Protein 2A47 (pdb70)

Sequence (217 aa):
NKFIGDDMKMTYHMDGCVNGHYFTVKGEGNGKPYEGTQTSTFKVTMANGGPLAFSFDILSTVFNRCFTAYPTSMPDYFKQAFPDGMSYERTFTYEDGGVATASWEISLKGNCFEHKSTFHGVNFPADGPVMAKKTTGWDPSFEKMTVCDGILKGDVTAFLMLQGGGNYRCQFHTSYKTKKPVTMPPNHVVETRIARTDLDKGGNSVQLTEHAVAHIT

Radius of gyration: 16.59 Å; Cα contacts (8 Å, |Δi|>4): 597; chains: 1; bounding box: 32×48×33 Å

Organism: Anemonia manjano (NCBI:txid105399)

Foldseek 3Di:
DVQADQKFKEWEWEWEAAARWTKIKIKIWMAGLQQLKIKMKMFIATPVGDFDQWACQVVQVVRANSSANEPPVWFDVGVQLPQQWKKKWKWKQWPVGKIKIKIWIWHDDRRYIYIYMYMYIHDDPCPDCTRVVFFFHKDKWKWKWAQDPQWIKTWTWTWTAGNVGRIIIIIMIMTMGGPDRGDDGHTWIKIKDKGKDQPDPSSSIIMMMMGIYIDHD

Secondary structure (DSSP, 8-state):
-TTS-SSEEEEEEEEEEETTEEEEEEEEEEEETTTTEEEEEEEEEETT-SS-SS-THHHHTT--TTSSB--SSS--TTGGGTTT-EEEEEEEEETTS-EEEEEEEEEEETTEEEEEEEEEEE---TTSTTTTT-EEEEPPEEEEEEEETTEEEEEEEEEEEETTS-EEEEEEEEEEEESS--PPPPSEEEEEEEEEEESSTTSSEEEEEEEEEEEE-

Structure (mmCIF, N/CA/C/O backbone):
data_2A47
#
_entry.id   2A47
#
_cell.length_a   112.955
_cell.length_b   112.955
_cell.length_c   81.951
_cell.angle_alpha   90.00
_cell.angle_beta   90.00
_cell.angle_gamma   90.00
#
_symmetry.space_group_name_H-M   'I 41 2 2'
#
loop_
_entity.id
_entity.type
_entity.pdbx_description
1 polymer 'GFP-like fluorescent chromoprotein amFP486'
2 non-polymer BETA-MERCAPTOETHANOL
3 water water
#
loop_
_atom_site.group_PDB
_atom_site.id
_atom_site.type_symbol
_atom_site.label_atom_id
_atom_site.label_alt_id
_atom_site.label_comp_id
_atom_site.label_asym_id
_atom_site.label_entity_id
_atom_site.label_seq_id
_atom_site.pdbx_PDB_ins_code
_atom_site.Cartn_x
_atom_site.Cartn_y
_atom_site.Cartn_z
_atom_site.occupancy
_atom_site.B_iso_or_equiv
_atom_site.auth_seq_id
_atom_site.auth_comp_id
_atom_site.auth_asym_id
_atom_site.auth_atom_id
_atom_site.pdbx_PDB_model_num
ATOM 1 N N . ASN A 1 16 ? 10.805 80.642 20.710 1.00 63.08 5 ASN A N 1
ATOM 2 C CA . ASN A 1 16 ? 10.234 81.360 19.579 1.00 60.26 5 ASN A CA 1
ATOM 3 C C . ASN A 1 16 ? 11.133 81.403 18.342 1.00 58.39 5 ASN A C 1
ATOM 4 O O . ASN A 1 16 ? 12.009 82.267 18.203 1.00 53.40 5 ASN A O 1
ATOM 9 N N . LYS A 1 17 ? 10.887 80.457 17.435 1.00 45.45 6 LYS A N 1
ATOM 10 C CA . LYS A 1 17 ? 11.648 80.360 16.207 1.00 42.56 6 LYS A CA 1
ATOM 11 C C . LYS A 1 17 ? 11.568 81.634 15.392 1.00 44.42 6 LYS A C 1
ATOM 12 O O . LYS A 1 17 ? 12.369 81.816 14.482 1.00 44.95 6 LYS A O 1
ATOM 18 N N . PHE A 1 18 ? 10.606 82.503 15.735 1.00 38.04 7 PHE A N 1
ATOM 19 C CA . PHE A 1 18 ? 10.409 83.761 15.043 1.00 32.53 7 PHE A CA 1
ATOM 20 C C . PHE A 1 18 ? 11.391 84.829 15.458 1.00 36.39 7 PHE A C 1
ATOM 21 O O . PHE A 1 18 ? 11.726 85.723 14.681 1.00 37.11 7 PHE A O 1
ATOM 29 N N . ILE A 1 19 ? 11.869 84.759 16.692 1.00 34.16 8 ILE A N 1
ATOM 30 C CA . ILE A 1 19 ? 12.824 85.777 17.096 1.00 33.54 8 ILE A CA 1
ATOM 31 C C . ILE A 1 19 ? 14.196 85.131 17.031 1.00 33.92 8 ILE A C 1
ATOM 32 O O . ILE A 1 19 ? 14.437 84.173 17.750 1.00 33.70 8 ILE A O 1
ATOM 37 N N . GLY A 1 20 ? 15.090 85.627 16.185 1.00 32.64 9 GLY A N 1
ATOM 38 C CA . GLY A 1 20 ? 16.416 85.034 16.083 1.00 29.37 9 GLY A CA 1
ATOM 39 C C . GLY A 1 20 ? 17.472 85.707 16.930 1.00 32.41 9 GLY A C 1
ATOM 40 O O . GLY A 1 20 ? 17.241 86.644 17.682 1.00 31.32 9 GLY A O 1
ATOM 41 N N . ASP A 1 21 ? 18.679 85.214 16.806 1.00 26.65 10 ASP A N 1
ATOM 42 C CA . ASP A 1 21 ? 19.758 85.767 17.577 1.00 30.86 10 ASP A CA 1
ATOM 43 C C . ASP A 1 21 ? 20.160 87.161 17.139 1.00 31.75 10 ASP A C 1
ATOM 44 O O . ASP A 1 21 ? 20.676 87.956 17.917 1.00 34.25 10 ASP A O 1
ATOM 49 N N . ASP A 1 22 ? 19.949 87.473 15.868 1.00 31.51 11 ASP A N 1
ATOM 50 C CA . ASP A 1 22 ? 20.313 88.793 15.381 1.00 28.57 11 ASP A CA 1
ATOM 51 C C . ASP A 1 22 ? 19.119 89.356 14.655 1.00 33.94 11 ASP A C 1
ATOM 52 O O . ASP A 1 22 ? 18.560 88.710 13.763 1.00 31.37 11 ASP A O 1
ATOM 57 N N . MET A 1 23 ? 18.722 90.556 15.064 1.00 29.78 12 MET A N 1
ATOM 58 C CA . MET A 1 23 ? 17.567 91.176 14.454 1.00 24.39 12 MET A CA 1
ATOM 59 C C . MET A 1 23 ? 17.898 92.575 13.998 1.00 20.74 12 MET A C 1
ATOM 60 O O . MET A 1 23 ? 18.864 93.177 14.465 1.00 21.10 12 MET A O 1
ATOM 65 N N . LYS A 1 24 ? 17.056 93.077 13.086 1.00 21.79 13 LYS A N 1
ATOM 66 C CA . LYS A 1 24 ? 17.191 94.414 12.540 1.00 22.81 13 LYS A CA 1
ATOM 67 C C . LYS A 1 24 ? 15.991 95.196 12.960 1.00 23.09 13 LYS A C 1
ATOM 68 O O . LYS A 1 24 ? 14.952 94.615 13.260 1.00 23.83 13 LYS A O 1
ATOM 74 N N . MET A 1 25 ? 16.144 96.495 12.998 1.00 23.54 14 MET A N 1
ATOM 75 C CA . MET A 1 25 ? 15.014 97.309 13.398 1.00 23.59 14 MET A CA 1
ATOM 76 C C . MET A 1 25 ? 14.896 98.551 12.548 1.00 23.31 14 MET A C 1
ATOM 77 O O . MET A 1 25 ? 15.883 99.124 12.110 1.00 23.75 14 MET A O 1
ATOM 82 N N . THR A 1 26 ? 13.670 98.978 12.339 1.00 20.59 15 THR A N 1
ATOM 83 C CA . THR A 1 26 ? 13.413 100.181 11.601 1.00 19.46 15 THR A CA 1
ATOM 84 C C . THR A 1 26 ? 12.364 100.958 12.403 1.00 25.56 15 THR A C 1
ATOM 85 O O . THR A 1 26 ? 11.425 100.357 12.961 1.00 23.28 15 THR A O 1
ATOM 92 N N . TYR A 1 27 ? 12.528 102.293 12.472 1.00 24.87 16 TYR A N 1
ATOM 93 C CA . TYR A 1 27 ? 11.609 103.133 13.230 1.00 19.93 16 TYR A CA 1
ATOM 94 C C . TYR A 1 27 ? 11.076 104.353 12.525 1.00 25.42 16 TYR A C 1
ATOM 95 O O . TYR A 1 27 ? 11.773 105.002 11.746 1.00 23.97 16 TYR A O 1
ATOM 104 N N . HIS A 1 28 ? 9.835 104.678 12.875 1.00 19.70 17 HIS A N 1
ATOM 105 C CA . HIS A 1 28 ? 9.180 105.847 12.372 1.00 22.01 17 HIS A CA 1
ATOM 106 C C . HIS A 1 28 ? 8.384 106.458 13.511 1.00 17.93 17 HIS A C 1
ATOM 107 O O . HIS A 1 28 ? 7.562 105.793 14.113 1.00 18.54 17 HIS A O 1
ATOM 114 N N . MET A 1 29 ? 8.640 107.722 13.807 1.00 18.97 18 MET A N 1
ATOM 115 C CA . MET A 1 29 ? 7.904 108.413 14.859 1.00 17.60 18 MET A CA 1
ATOM 116 C C . MET A 1 29 ? 7.323 109.747 14.368 1.00 23.58 18 MET A C 1
ATOM 117 O O . MET A 1 29 ? 8.019 110.512 13.691 1.00 22.33 18 MET A O 1
ATOM 122 N N . ASP A 1 30 ? 6.060 110.021 14.737 1.00 19.99 19 ASP A N 1
ATOM 123 C CA . ASP A 1 30 ? 5.396 111.274 14.426 1.00 20.27 19 ASP A CA 1
ATOM 124 C C . ASP A 1 30 ? 5.251 111.925 15.794 1.00 21.58 19 ASP A C 1
ATOM 125 O O . ASP A 1 30 ? 4.669 111.323 16.686 1.00 21.82 19 ASP A O 1
ATOM 130 N N . GLY A 1 31 ? 5.756 113.120 16.023 1.00 18.41 20 GLY A N 1
ATOM 131 C CA . GLY A 1 31 ? 5.577 113.673 17.359 1.00 21.04 20 GLY A CA 1
ATOM 132 C C . GLY A 1 31 ? 5.329 115.170 17.437 1.00 25.85 20 GLY A C 1
ATOM 133 O O . GLY A 1 31 ? 5.395 115.921 16.458 1.00 21.17 20 GLY A O 1
ATOM 134 N N . CYS A 1 32 ? 5.032 115.607 18.656 1.00 21.51 21 CYS A N 1
ATOM 135 C CA . CYS A 1 32 ? 4.787 117.017 18.924 1.00 21.50 21 CYS A CA 1
ATOM 136 C C . CYS A 1 32 ? 5.161 117.310 20.374 1.00 20.97 21 CYS A C 1
ATOM 137 O O . CYS A 1 32 ? 4.631 116.686 21.285 1.00 24.61 21 CYS A O 1
ATOM 140 N N . VAL A 1 33 ? 6.069 118.256 20.599 1.00 18.68 22 VAL A N 1
ATOM 141 C CA . VAL A 1 33 ? 6.458 118.590 21.954 1.00 19.46 22 VAL A CA 1
ATOM 142 C C . VAL A 1 33 ? 6.339 120.102 22.131 1.00 26.46 22 VAL A C 1
ATOM 143 O O . VAL A 1 33 ? 6.965 120.895 21.408 1.00 24.28 22 VAL A O 1
ATOM 147 N N . ASN A 1 34 ? 5.507 120.532 23.078 1.00 23.77 23 ASN A N 1
ATOM 148 C CA . ASN A 1 34 ? 5.338 121.962 23.279 1.00 23.27 23 ASN A CA 1
ATOM 149 C C . ASN A 1 34 ? 4.995 122.670 21.957 1.00 24.16 23 ASN A C 1
ATOM 150 O O . ASN A 1 34 ? 5.495 123.745 21.646 1.00 24.62 23 ASN A O 1
ATOM 155 N N . GLY A 1 35 ? 4.134 122.083 21.148 1.00 19.63 24 GLY A N 1
ATOM 156 C CA . GLY A 1 35 ? 3.804 122.757 19.914 1.00 19.00 24 GLY A CA 1
ATOM 157 C C . GLY A 1 35 ? 4.781 122.513 18.774 1.00 26.07 24 GLY A C 1
ATOM 158 O O . GLY A 1 35 ? 4.450 122.817 17.643 1.00 24.78 24 GLY A O 1
ATOM 159 N N . HIS A 1 36 ? 5.976 121.977 19.033 1.00 26.05 25 HIS A N 1
ATOM 160 C CA . HIS A 1 36 ? 6.948 121.711 17.959 1.00 26.24 25 HIS A CA 1
ATOM 161 C C . HIS A 1 36 ? 6.726 120.357 17.312 1.00 28.81 25 HIS A C 1
ATOM 162 O O . HIS A 1 36 ? 6.944 119.324 17.952 1.00 25.22 25 HIS A O 1
ATOM 169 N N . TYR A 1 37 ? 6.301 120.350 16.057 1.00 20.41 26 TYR A N 1
ATOM 170 C CA . TYR A 1 37 ? 6.069 119.097 15.362 1.00 23.00 26 TYR A CA 1
ATOM 171 C C . TYR A 1 37 ? 7.376 118.560 14.799 1.00 30.43 26 TYR A C 1
ATOM 172 O O . TYR A 1 37 ? 8.268 119.338 14.449 1.00 28.76 26 TYR A O 1
ATOM 181 N N . PHE A 1 38 ? 7.494 117.236 14.712 1.00 24.03 27 PHE A N 1
ATOM 182 C CA . PHE A 1 38 ? 8.705 116.608 14.175 1.00 19.06 27 PHE A CA 1
ATOM 183 C C . PHE A 1 38 ? 8.412 115.176 13.773 1.00 24.57 27 PHE A C 1
ATOM 184 O O . PHE A 1 38 ? 7.357 114.611 14.045 1.00 25.36 27 PHE A O 1
ATOM 192 N N . THR A 1 39 ? 9.361 114.575 13.103 1.00 21.43 28 THR A N 1
ATOM 193 C CA . THR A 1 39 ? 9.230 113.192 12.696 1.00 20.87 28 THR A CA 1
ATOM 194 C C . THR A 1 39 ? 10.605 112.625 12.988 1.00 24.43 28 THR A C 1
ATOM 195 O O . THR A 1 39 ? 11.573 113.394 13.055 1.00 23.91 28 THR A O 1
ATOM 202 N N . VAL A 1 40 ? 10.693 111.312 13.161 1.00 22.55 29 VAL A N 1
ATOM 203 C CA . VAL A 1 40 ? 11.966 110.672 13.415 1.00 19.11 29 VAL A CA 1
ATOM 204 C C . VAL A 1 40 ? 12.041 109.381 12.609 1.00 24.21 29 VAL A C 1
ATOM 205 O O . VAL A 1 40 ? 11.052 108.652 12.494 1.00 25.46 29 VAL A O 1
ATOM 209 N N . LYS A 1 41 ? 13.216 109.100 12.050 1.00 22.39 30 LYS A N 1
ATOM 210 C CA . LYS A 1 41 ? 13.461 107.873 11.303 1.00 21.42 30 LYS A CA 1
ATOM 211 C C . LYS A 1 41 ? 14.670 107.231 11.974 1.00 26.69 30 LYS A C 1
ATOM 212 O O . LYS A 1 41 ? 15.552 107.922 12.505 1.00 25.33 30 LYS A O 1
ATOM 218 N N . GLY A 1 42 ? 14.738 105.906 11.959 1.00 25.89 31 GLY A N 1
ATOM 219 C CA . GLY A 1 42 ? 15.874 105.253 12.596 1.00 18.92 31 GLY A CA 1
ATOM 220 C C . GLY A 1 42 ? 16.004 103.845 12.078 1.00 21.15 31 GLY A C 1
ATOM 221 O O . GLY A 1 42 ? 15.064 103.318 11.461 1.00 22.91 31 GLY A O 1
ATOM 222 N N . GLU A 1 43 ? 17.181 103.282 12.349 1.00 21.37 32 GLU A N 1
ATOM 223 C CA . GLU A 1 43 ? 17.565 101.931 11.942 1.00 24.39 32 GLU A CA 1
ATOM 224 C C . GLU A 1 43 ? 18.519 101.395 12.979 1.00 21.58 32 GLU A C 1
ATOM 225 O O . GLU A 1 43 ? 19.363 102.158 13.474 1.00 22.73 32 GLU A O 1
ATOM 228 N N . GLY A 1 44 ? 18.383 100.099 13.288 1.00 23.22 33 GLY A N 1
ATOM 229 C CA . GLY A 1 44 ? 19.261 99.517 14.283 1.00 21.88 33 GLY A CA 1
ATOM 230 C C . GLY A 1 44 ? 19.460 98.024 14.133 1.00 22.69 33 GLY A C 1
ATOM 231 O O . GLY A 1 44 ? 18.929 97.375 13.235 1.00 23.31 33 GLY A O 1
ATOM 232 N N . ASN A 1 45 ? 20.252 97.483 15.046 1.00 23.98 34 ASN A N 1
ATOM 233 C CA . ASN A 1 45 ? 20.564 96.064 15.052 1.00 25.94 34 ASN A CA 1
ATOM 234 C C . ASN A 1 45 ? 20.468 95.620 16.490 1.00 21.64 34 ASN A C 1
ATOM 235 O O . ASN A 1 45 ? 20.780 96.419 17.377 1.00 22.70 34 ASN A O 1
ATOM 240 N N . GLY A 1 46 ? 20.074 94.376 16.726 1.00 21.33 35 GLY A N 1
ATOM 241 C CA . GLY A 1 46 ? 20.005 93.951 18.113 1.00 21.06 35 GLY A CA 1
ATOM 242 C C . GLY A 1 46 ? 20.129 92.454 18.266 1.00 26.34 35 GLY A C 1
ATOM 243 O O . GLY A 1 46 ? 19.983 91.697 17.294 1.00 23.98 35 GLY A O 1
ATOM 244 N N . LYS A 1 47 ? 20.403 92.072 19.516 1.00 26.65 36 LYS A N 1
ATOM 245 C CA . LYS A 1 47 ? 20.550 90.684 19.941 1.00 24.75 36 LYS A CA 1
ATOM 246 C C . LYS A 1 47 ? 19.509 90.448 21.034 1.00 23.98 36 LYS A C 1
ATOM 247 O O . LYS A 1 47 ? 19.754 90.706 22.210 1.00 23.13 36 LYS A O 1
ATOM 253 N N . PRO A 1 48 ? 18.333 89.971 20.630 1.00 21.84 37 PRO A N 1
ATOM 254 C CA . PRO A 1 48 ? 17.246 89.748 21.572 1.00 22.34 37 PRO A CA 1
ATOM 255 C C . PRO A 1 48 ? 17.520 88.914 22.808 1.00 29.44 37 PRO A C 1
ATOM 256 O O . PRO A 1 48 ? 17.079 89.275 23.898 1.00 25.69 37 PRO A O 1
ATOM 260 N N . TYR A 1 49 ? 18.236 87.805 22.655 1.00 26.76 38 TYR A N 1
ATOM 261 C CA . TYR A 1 49 ? 18.526 86.935 23.791 1.00 25.07 38 TYR A CA 1
ATOM 262 C C . TYR A 1 49 ? 19.609 87.475 24.684 1.00 26.53 38 TYR A C 1
ATOM 263 O O . TYR A 1 49 ? 19.696 87.128 25.850 1.00 27.38 38 TYR A O 1
ATOM 272 N N . GLU A 1 50 ? 20.441 88.334 24.121 1.00 23.25 39 GLU A N 1
ATOM 273 C CA . GLU A 1 50 ? 21.503 88.916 24.906 1.00 18.50 39 GLU A CA 1
ATOM 274 C C . GLU A 1 50 ? 21.031 90.194 25.580 1.00 22.47 39 GLU A C 1
ATOM 275 O O . GLU A 1 50 ? 21.718 90.758 26.422 1.00 29.52 39 GLU A O 1
ATOM 281 N N . GLY A 1 51 ? 19.853 90.675 25.202 1.00 20.42 40 GLY A N 1
ATOM 282 C CA . GLY A 1 51 ? 19.318 91.896 25.798 1.00 19.64 40 GLY A CA 1
ATOM 283 C C . GLY A 1 51 ? 19.990 93.188 25.321 1.00 25.77 40 GLY A C 1
ATOM 284 O O . GLY A 1 51 ? 19.976 94.206 26.007 1.00 27.56 40 GLY A O 1
ATOM 285 N N . THR A 1 52 ? 20.588 93.201 24.135 1.00 19.13 41 THR A N 1
ATOM 286 C CA . THR A 1 52 ? 21.244 94.405 23.672 1.00 14.55 41 THR A CA 1
ATOM 287 C C . THR A 1 52 ? 20.744 94.845 22.301 1.00 17.46 41 THR A C 1
ATOM 288 O O . THR A 1 52 ? 20.268 94.057 21.483 1.00 21.34 41 THR A O 1
ATOM 292 N N . GLN A 1 53 ? 20.867 96.143 22.056 1.00 18.54 42 GLN A N 1
ATOM 293 C CA . GLN A 1 53 ? 20.449 96.721 20.796 1.00 18.10 42 GLN A CA 1
ATOM 294 C C . GLN A 1 53 ? 21.098 98.085 20.637 1.00 24.00 42 GLN A C 1
ATOM 295 O O . GLN A 1 53 ? 21.358 98.774 21.638 1.00 21.26 42 GLN A O 1
ATOM 301 N N . THR A 1 54 ? 21.354 98.453 19.370 1.00 20.18 43 THR A N 1
ATOM 302 C CA . THR A 1 54 ? 21.939 99.745 19.032 1.00 19.87 43 THR A CA 1
ATOM 303 C C . THR A 1 54 ? 21.250 100.261 17.778 1.00 21.87 43 THR A C 1
ATOM 304 O O . THR A 1 54 ? 20.961 99.491 16.862 1.00 21.77 43 THR A O 1
ATOM 311 N N . SER A 1 55 ? 20.961 101.558 17.757 1.00 22.83 44 SER A N 1
ATOM 312 C CA . SER A 1 55 ? 20.284 102.137 16.604 1.00 24.40 44 SER A CA 1
ATOM 313 C C . SER A 1 55 ? 20.715 103.585 16.388 1.00 25.84 44 SER A C 1
ATOM 314 O O . SER A 1 55 ? 21.185 104.252 17.313 1.00 21.41 44 SER A O 1
ATOM 317 N N . THR A 1 56 ? 20.533 104.065 15.151 1.00 24.64 45 THR A N 1
ATOM 318 C CA . THR A 1 56 ? 20.859 105.440 14.773 1.00 21.43 45 THR A CA 1
ATOM 319 C C . THR A 1 56 ? 19.567 106.131 14.330 1.00 21.02 45 THR A C 1
ATOM 320 O O . THR A 1 56 ? 18.786 105.552 13.563 1.00 26.05 45 THR A O 1
ATOM 324 N N . PHE A 1 57 ? 19.323 107.344 14.825 1.00 19.76 46 PHE A N 1
ATOM 325 C CA . PHE A 1 57 ? 18.105 108.060 14.467 1.00 18.75 46 PHE A CA 1
ATOM 326 C C . PHE A 1 57 ? 18.386 109.428 13.877 1.00 23.94 46 PHE A C 1
ATOM 327 O O . PHE A 1 57 ? 19.429 110.051 14.125 1.00 23.55 46 PHE A O 1
ATOM 335 N N . LYS A 1 58 ? 17.394 109.873 13.107 1.00 22.89 47 LYS A N 1
ATOM 336 C CA . LYS A 1 58 ? 17.421 111.170 12.482 1.00 21.87 47 LYS A CA 1
ATOM 337 C C . LYS A 1 58 ? 16.129 111.924 12.763 1.00 18.87 47 LYS A C 1
ATOM 338 O O . LYS A 1 58 ? 15.038 111.527 12.358 1.00 22.79 47 LYS A O 1
ATOM 344 N N . VAL A 1 59 ? 16.260 113.022 13.478 1.00 19.16 48 VAL A N 1
ATOM 345 C CA . VAL A 1 59 ? 15.086 113.803 13.787 1.00 21.05 48 VAL A CA 1
ATOM 346 C C . VAL A 1 59 ? 14.941 114.956 12.784 1.00 26.45 48 VAL A C 1
ATOM 347 O O . VA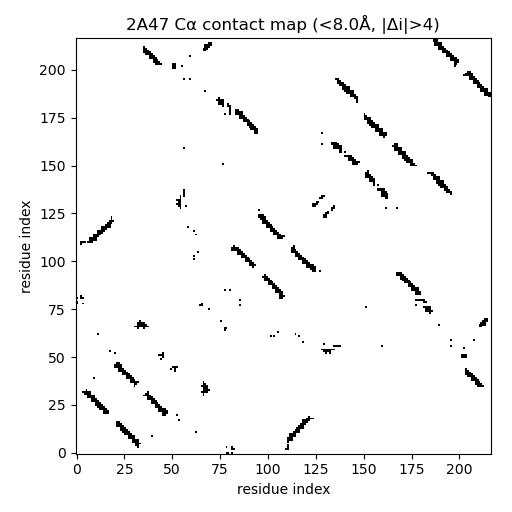L A 1 59 ? 15.886 115.722 12.528 1.00 25.83 48 VAL A O 1
ATOM 351 N N . THR A 1 60 ? 13.751 115.104 12.223 1.00 23.20 49 THR A N 1
ATOM 352 C CA . THR A 1 60 ? 13.502 116.194 11.290 1.00 22.71 49 THR A CA 1
ATOM 353 C C . THR A 1 60 ? 12.406 117.079 11.896 1.00 25.24 49 THR A C 1
ATOM 354 O O . THR A 1 60 ? 11.237 116.681 11.960 1.00 25.30 49 THR A O 1
ATOM 358 N N . MET A 1 61 ? 12.760 118.263 12.364 1.00 24.65 50 MET A N 1
ATOM 359 C CA . MET A 1 61 ? 11.747 119.143 12.931 1.00 25.24 50 MET A CA 1
ATOM 360 C C . MET A 1 61 ? 10.881 119.663 11.780 1.00 33.10 50 MET A C 1
ATOM 361 O O . MET A 1 61 ? 11.401 119.962 10.700 1.00 30.52 50 MET A O 1
ATOM 366 N N . ALA A 1 62 ? 9.572 119.779 12.015 1.00 25.76 51 ALA A N 1
ATOM 367 C CA . ALA A 1 62 ? 8.644 120.257 10.994 1.00 29.29 51 ALA A CA 1
ATOM 368 C C . ALA A 1 62 ? 9.117 121.562 10.388 1.00 35.25 51 ALA A C 1
ATOM 369 O O . ALA A 1 62 ? 8.980 121.817 9.197 1.00 39.36 51 ALA A O 1
ATOM 371 N N . ASN A 1 63 ? 9.686 122.394 11.240 1.00 29.40 52 ASN A N 1
ATOM 372 C CA . ASN A 1 63 ? 10.171 123.671 10.784 1.00 36.82 52 ASN A CA 1
ATOM 373 C C . ASN A 1 63 ? 11.668 123.683 10.593 1.00 51.36 52 ASN A C 1
ATOM 374 O O . ASN A 1 63 ? 12.292 124.731 10.714 1.00 58.88 52 ASN A O 1
ATOM 379 N N . GLY A 1 64 ? 12.242 122.525 10.284 1.00 44.79 53 GLY A N 1
ATOM 380 C CA . GLY A 1 64 ? 13.677 122.453 10.081 1.00 41.94 53 GLY A CA 1
ATOM 381 C C . GLY A 1 64 ? 14.447 122.991 11.276 1.00 41.10 53 GLY A C 1
ATOM 382 O O . GLY A 1 64 ? 13.905 123.458 12.270 1.00 48.53 53 GLY A O 1
ATOM 383 N N . GLY A 1 65 ? 15.752 122.937 11.221 1.00 37.52 54 GLY A N 1
ATOM 384 C CA . GLY A 1 65 ? 16.461 123.435 12.375 1.00 35.42 54 GLY A CA 1
ATOM 385 C C . GLY A 1 65 ? 16.748 122.285 13.337 1.00 38.82 54 GLY A C 1
ATOM 386 O O . GLY A 1 65 ? 16.260 121.157 13.204 1.00 36.99 54 GLY A O 1
ATOM 387 N N . PRO A 1 66 ? 17.560 122.592 14.318 1.00 33.11 55 PRO A N 1
ATOM 388 C CA . PRO A 1 66 ? 17.981 121.656 15.324 1.00 32.95 55 PRO A CA 1
ATOM 389 C C . PRO A 1 66 ? 16.853 121.108 16.158 1.00 33.69 55 PRO A C 1
ATOM 390 O O . PRO A 1 66 ? 15.762 121.646 16.187 1.00 31.47 55 PRO A O 1
ATOM 394 N N . LEU A 1 67 ? 17.169 120.026 16.848 1.00 31.46 56 LEU A N 1
ATOM 395 C CA . LEU A 1 67 ? 16.254 119.347 17.735 1.00 27.65 56 LEU A CA 1
ATOM 396 C C . LEU A 1 67 ? 15.874 120.402 18.756 1.00 28.00 56 LEU A C 1
ATOM 397 O O . LEU A 1 67 ? 16.765 120.999 19.343 1.00 28.89 56 LEU A O 1
ATOM 402 N N . ALA A 1 68 ? 14.564 120.640 18.942 1.00 28.38 57 ALA A N 1
ATOM 403 C CA . ALA A 1 68 ? 14.018 121.637 19.855 1.00 25.09 57 ALA A CA 1
ATOM 404 C C . ALA A 1 68 ? 13.923 121.254 21.324 1.00 34.36 57 ALA A C 1
ATOM 405 O O . ALA A 1 68 ? 13.579 122.095 22.167 1.00 28.73 57 ALA A O 1
ATOM 407 N N . PHE A 1 69 ? 14.225 119.996 21.632 1.00 27.34 58 PHE A N 1
ATOM 408 C CA . PHE A 1 69 ? 14.144 119.530 22.998 1.00 23.43 58 PHE A CA 1
ATOM 409 C C . PHE A 1 69 ? 15.034 118.324 23.188 1.00 26.77 58 PHE A C 1
ATOM 410 O O . PHE A 1 69 ? 15.564 117.780 22.222 1.00 26.26 58 PHE A O 1
ATOM 418 N N . SER A 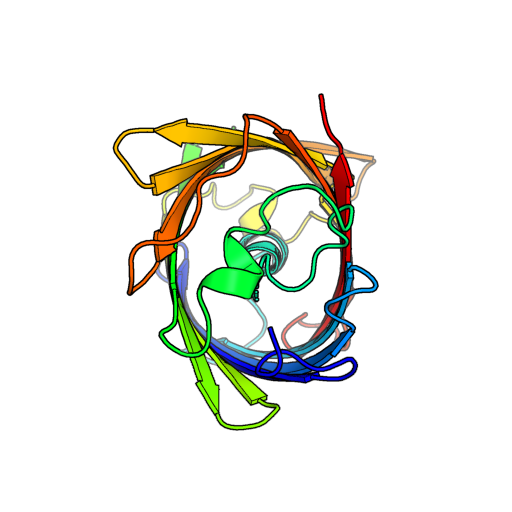1 70 ? 15.179 117.919 24.445 1.00 22.62 59 SER A N 1
ATOM 419 C CA . SER A 1 70 ? 16.014 116.781 24.771 1.00 21.13 59 SER A CA 1
ATOM 420 C C . SER A 1 70 ? 15.541 115.481 24.149 1.00 23.35 59 SER A C 1
ATOM 421 O O . SER A 1 70 ? 14.404 115.055 24.368 1.00 22.98 59 SER A O 1
ATOM 424 N N . PHE A 1 71 ? 16.432 114.829 23.399 1.00 18.26 60 PHE A N 1
ATOM 425 C CA . PHE A 1 71 ? 16.113 113.552 22.775 1.00 18.84 60 PHE A CA 1
ATOM 426 C C . PHE A 1 71 ? 15.828 112.473 23.836 1.00 19.91 60 PHE A C 1
ATOM 427 O O . PHE A 1 71 ? 15.174 111.458 23.572 1.0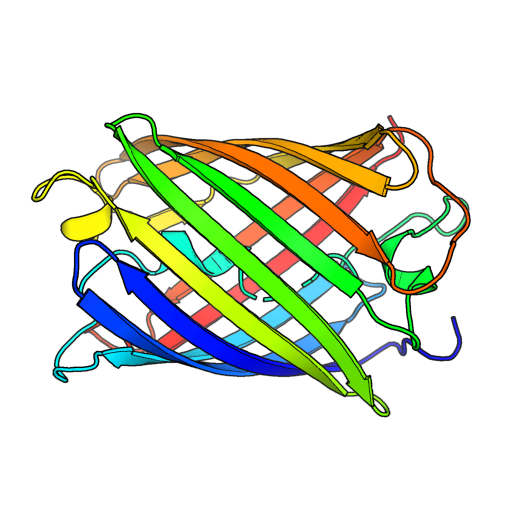0 20.61 60 PHE A O 1
ATOM 435 N N . ASP A 1 72 ? 16.319 112.678 25.054 1.00 18.39 61 ASP A N 1
ATOM 436 C CA . ASP A 1 72 ? 16.080 111.704 26.118 1.00 17.93 61 ASP A CA 1
ATOM 437 C C . ASP A 1 72 ? 14.592 111.486 26.401 1.00 21.05 61 ASP A C 1
ATOM 438 O O . ASP A 1 72 ? 14.209 110.453 26.929 1.00 19.55 61 ASP A O 1
ATOM 443 N N . ILE A 1 73 ? 13.721 112.437 26.041 1.00 20.14 62 ILE A N 1
ATOM 444 C CA . ILE A 1 73 ? 12.299 112.214 26.296 1.00 16.42 62 ILE A CA 1
ATOM 445 C C . ILE A 1 73 ? 11.740 111.214 25.301 1.00 19.28 62 ILE A C 1
ATOM 446 O O . ILE A 1 73 ? 10.672 110.614 25.498 1.00 19.28 62 ILE A O 1
ATOM 451 N N . LEU A 1 74 ? 12.497 111.014 24.207 1.00 16.53 63 LEU A N 1
ATOM 452 C CA . LEU A 1 74 ? 12.058 110.065 23.193 1.00 16.63 63 LEU A CA 1
ATOM 453 C C . LEU A 1 74 ? 12.730 108.680 23.248 1.00 16.36 63 LEU A C 1
ATOM 454 O O . LEU A 1 74 ? 12.165 107.652 22.854 1.00 19.30 63 LEU A O 1
ATOM 459 N N . SER A 1 75 ? 13.970 108.658 23.716 1.00 16.37 64 SER A N 1
ATOM 460 C CA . SER A 1 75 ? 14.783 107.447 23.769 1.00 15.99 64 SER A CA 1
ATOM 461 C C . SER A 1 75 ? 14.129 106.171 24.225 1.00 18.50 64 SER A C 1
ATOM 462 O O . SER A 1 75 ? 14.306 105.137 23.581 1.00 16.07 64 SER A O 1
ATOM 465 N N . THR A 1 76 ? 13.403 106.241 25.340 1.00 17.46 65 THR A N 1
ATOM 466 C CA . THR A 1 76 ? 12.760 105.054 25.849 1.00 16.70 65 THR A CA 1
ATOM 467 C C . THR A 1 76 ? 11.578 104.606 25.005 1.00 19.02 65 THR A C 1
ATOM 468 O O . THR A 1 76 ? 11.136 103.456 25.132 1.00 18.97 65 THR A O 1
ATOM 472 N N . VAL A 1 77 ? 11.080 105.501 24.136 1.00 15.89 66 VAL A N 1
ATOM 473 C CA . VAL A 1 77 ? 9.970 105.115 23.273 1.00 14.22 66 VAL A CA 1
ATOM 474 C C . VAL A 1 77 ? 10.533 104.211 22.165 1.00 16.77 66 VAL A C 1
ATOM 475 O O . VAL A 1 77 ? 9.959 103.193 21.769 1.00 19.16 66 VAL A O 1
ATOM 479 N N . PHE A 1 78 ? 11.705 104.594 21.661 1.00 15.54 67 PHE A N 1
ATOM 480 C CA . PHE A 1 78 ? 12.348 103.787 20.628 1.00 15.31 67 PHE A CA 1
ATOM 481 C C . PHE A 1 78 ? 12.808 102.416 21.178 1.00 20.78 67 PHE A C 1
ATOM 482 O O . PHE A 1 78 ? 12.622 101.362 20.556 1.00 23.37 67 PHE A O 1
ATOM 538 N N . ASN A 1 80 ? 11.425 98.429 23.050 1.00 18.84 71 ASN A N 1
ATOM 539 C CA . ASN A 1 80 ? 11.155 97.118 22.508 1.00 18.96 71 ASN A CA 1
ATOM 540 C C . ASN A 1 80 ? 11.688 96.128 23.505 1.00 23.19 71 ASN A C 1
ATOM 541 O O . ASN A 1 80 ? 12.856 95.771 23.422 1.00 20.06 71 ASN A O 1
ATOM 546 N N . ARG A 1 81 ? 10.833 95.726 24.449 1.00 18.00 72 ARG A N 1
ATOM 547 C CA . ARG A 1 81 ? 11.219 94.788 25.494 1.00 19.75 72 ARG A CA 1
ATOM 548 C C . ARG A 1 81 ? 11.625 93.388 25.016 1.00 24.06 72 ARG A C 1
ATOM 549 O O . ARG A 1 81 ? 12.016 92.551 25.832 1.00 23.17 72 ARG A O 1
ATOM 557 N N . CYS A 1 82 ? 11.522 93.120 23.707 1.00 22.57 73 CYS A N 1
ATOM 558 C CA . CYS A 1 82 ? 11.933 91.837 23.179 1.00 20.39 73 CYS A CA 1
ATOM 559 C C . CYS A 1 82 ? 13.444 91.804 23.364 1.00 27.19 73 CYS A C 1
ATOM 560 O O . CYS A 1 82 ? 14.057 90.741 23.400 1.00 25.44 73 CYS A O 1
ATOM 563 N N . PHE A 1 83 ? 14.065 92.994 23.454 1.00 19.70 74 PHE A N 1
ATOM 564 C CA . PHE A 1 83 ? 15.518 93.093 23.636 1.00 20.76 74 PHE A CA 1
ATOM 565 C C . PHE A 1 83 ? 15.874 93.085 25.104 1.00 23.05 74 PHE A C 1
ATOM 566 O O . PHE A 1 83 ? 16.461 94.026 25.660 1.00 22.65 74 PHE A O 1
ATOM 574 N N . THR A 1 84 ? 15.473 91.985 25.725 1.00 19.05 75 THR A N 1
ATOM 575 C CA . THR A 1 84 ? 15.718 91.809 27.131 1.00 21.10 75 THR A CA 1
ATOM 576 C C . THR A 1 84 ? 16.168 90.378 27.369 1.00 24.70 75 THR A C 1
ATOM 577 O O . THR A 1 84 ? 15.582 89.463 26.800 1.00 22.00 75 THR A O 1
ATOM 581 N N . ALA A 1 85 ? 17.195 90.202 28.207 1.00 23.57 76 ALA A N 1
ATOM 582 C CA . ALA A 1 85 ? 17.668 88.864 28.505 1.00 21.52 76 ALA A CA 1
ATOM 583 C C . ALA A 1 85 ? 16.754 88.271 29.586 1.00 22.57 76 ALA A C 1
ATOM 584 O O . ALA A 1 85 ? 16.805 88.693 30.746 1.00 24.06 76 ALA A O 1
ATOM 586 N N . TYR A 1 86 ? 15.912 87.317 29.208 1.00 19.42 77 TYR A N 1
ATOM 587 C CA . TYR A 1 86 ? 15.024 86.690 30.164 1.00 21.10 77 TYR A CA 1
ATOM 588 C C . TYR A 1 86 ? 15.528 85.297 30.517 1.00 35.95 77 TYR A C 1
ATOM 589 O O . TYR A 1 86 ? 15.970 84.605 29.610 1.00 34.50 77 TYR A O 1
ATOM 598 N N . PRO A 1 87 ? 15.458 84.855 31.791 1.00 33.37 78 PRO A N 1
ATOM 599 C CA . PRO A 1 87 ? 15.898 83.499 32.123 1.00 26.53 78 PRO A CA 1
ATOM 600 C C . PRO A 1 87 ? 15.065 82.528 31.299 1.00 25.68 78 PRO A C 1
ATOM 601 O O . PRO A 1 87 ? 13.865 82.706 31.092 1.00 28.88 78 PRO A O 1
ATOM 605 N N . THR A 1 88 ? 15.702 81.501 30.794 1.00 27.68 79 THR A N 1
ATOM 606 C CA . THR A 1 88 ? 15.034 80.540 29.955 1.00 32.64 79 THR A CA 1
ATOM 607 C C . THR A 1 88 ? 13.820 79.902 30.556 1.00 41.11 79 THR A C 1
ATOM 608 O O . THR A 1 88 ? 12.960 79.407 29.844 1.00 56.56 79 THR A O 1
ATOM 612 N N . SER A 1 89 ? 13.729 79.909 31.863 1.00 35.38 80 SER A N 1
ATOM 613 C CA . SER A 1 89 ? 12.577 79.287 32.502 1.00 44.25 80 SER A CA 1
ATOM 614 C C . SER A 1 89 ? 11.279 80.088 32.466 1.00 60.84 80 SER A C 1
ATOM 615 O O . SER A 1 89 ? 10.206 79.561 32.140 1.00 58.39 80 SER A O 1
ATOM 618 N N . MET A 1 90 ? 11.429 81.367 32.834 1.00 53.18 81 MET A N 1
ATOM 619 C CA . MET A 1 90 ? 10.407 82.401 32.935 1.00 42.65 81 MET A CA 1
ATOM 620 C C . MET A 1 90 ? 9.718 82.795 31.637 1.00 36.66 81 MET A C 1
ATOM 621 O O . MET A 1 90 ? 10.369 82.997 30.602 1.00 35.98 81 MET A O 1
ATOM 626 N N . PRO A 1 91 ? 8.383 82.912 31.696 1.00 26.36 82 PRO A N 1
ATOM 627 C CA . PRO A 1 91 ? 7.656 83.287 30.507 1.00 24.39 82 PRO A CA 1
ATOM 628 C C . PRO A 1 91 ? 8.125 84.654 30.022 1.00 25.35 82 PRO A C 1
ATOM 629 O O . PRO A 1 91 ? 8.211 85.615 30.792 1.00 27.27 82 PRO A O 1
ATOM 633 N N . ASP A 1 92 ? 8.441 84.712 28.731 1.00 24.90 83 ASP A N 1
ATOM 634 C CA . ASP A 1 92 ? 8.899 85.945 28.103 1.00 22.90 83 ASP A CA 1
ATOM 635 C C . ASP A 1 92 ? 7.707 86.531 27.372 1.00 23.29 83 ASP A C 1
ATOM 636 O O . ASP A 1 92 ? 7.361 86.128 26.260 1.00 24.55 83 ASP A O 1
ATOM 641 N N . TYR A 1 93 ? 7.053 87.478 28.035 1.00 21.65 84 TYR A N 1
ATOM 642 C CA . TYR A 1 93 ? 5.871 88.104 27.503 1.00 20.53 84 TYR A CA 1
ATOM 643 C C . TYR A 1 93 ? 6.093 88.757 26.164 1.00 24.29 84 TYR A C 1
ATOM 644 O O . TYR A 1 93 ? 5.248 88.747 25.286 1.00 23.73 84 TYR A O 1
ATOM 653 N N . PHE A 1 94 ? 7.250 89.349 26.018 1.00 21.88 85 PHE A N 1
ATOM 654 C CA . PHE A 1 94 ? 7.535 90.031 24.782 1.00 19.21 85 PHE A CA 1
ATOM 655 C C . PHE A 1 94 ? 7.863 89.112 23.612 1.00 29.72 85 PHE A C 1
ATOM 656 O O . PHE A 1 94 ? 7.306 89.250 22.525 1.00 26.82 85 PHE A O 1
ATOM 664 N N . LYS A 1 95 ? 8.777 88.176 23.824 1.00 25.42 86 LYS A N 1
ATOM 665 C CA . LYS A 1 95 ? 9.162 87.271 22.768 1.00 21.38 86 LYS A CA 1
ATOM 666 C C . LYS A 1 95 ? 7.995 86.413 22.282 1.00 25.24 86 LYS A C 1
ATOM 667 O O . LYS A 1 95 ? 7.849 86.111 21.099 1.00 27.81 86 LYS A O 1
ATOM 673 N N . GLN A 1 96 ? 7.141 86.023 23.207 1.00 26.96 87 GLN A N 1
ATOM 674 C CA . GLN A 1 96 ? 5.984 85.203 22.871 1.00 26.36 87 GLN A CA 1
ATOM 675 C C . GLN A 1 96 ? 4.968 85.955 22.032 1.00 36.85 87 GLN A C 1
ATOM 676 O O . GLN A 1 96 ? 4.107 85.360 21.380 1.00 35.58 87 GLN A O 1
ATOM 682 N N . ALA A 1 97 ? 5.039 87.272 22.076 1.00 28.25 88 ALA A N 1
ATOM 683 C CA . ALA A 1 97 ? 4.070 88.038 21.343 1.00 28.13 88 ALA A CA 1
ATOM 684 C C . ALA A 1 97 ? 4.242 88.035 19.831 1.00 34.39 88 ALA A C 1
ATOM 685 O O . ALA A 1 97 ? 3.369 88.472 19.090 1.00 34.03 88 ALA A O 1
ATOM 687 N N . PHE A 1 98 ? 5.376 87.550 19.355 1.00 30.13 89 PHE A N 1
ATOM 688 C CA . PHE A 1 98 ? 5.601 87.547 17.932 1.00 24.46 89 PHE A CA 1
ATOM 689 C C . PHE A 1 98 ? 5.425 86.169 17.363 1.00 35.10 89 PHE A C 1
ATOM 690 O O . PHE A 1 98 ? 5.511 85.187 18.088 1.00 43.02 89 PHE A O 1
ATOM 698 N N . PRO A 1 99 ? 5.137 86.076 16.088 1.00 39.57 90 PRO A N 1
ATOM 699 C CA . PRO A 1 99 ? 5.024 87.170 15.150 1.00 39.75 90 PRO A CA 1
ATOM 700 C C . PRO A 1 99 ? 3.744 88.024 15.178 1.00 37.32 90 PRO A C 1
ATOM 701 O O . PRO A 1 99 ? 3.663 88.999 14.433 1.00 40.20 90 PRO A O 1
ATOM 705 N N . ASP A 1 100 ? 2.729 87.723 15.982 1.00 31.45 91 ASP A N 1
ATOM 706 C CA . ASP A 1 100 ? 1.529 88.564 15.960 1.00 30.43 91 ASP A CA 1
ATOM 707 C C . ASP A 1 100 ? 1.760 90.045 16.161 1.00 36.03 91 ASP A C 1
ATOM 708 O O . ASP A 1 100 ? 1.199 90.867 15.457 1.00 39.44 91 ASP A O 1
ATOM 713 N N . GLY A 1 101 ? 2.586 90.418 17.121 1.00 30.93 92 GLY A N 1
ATOM 714 C CA . GLY A 1 101 ? 2.837 91.831 17.320 1.00 28.00 92 GLY A CA 1
ATOM 715 C C . GLY A 1 101 ? 2.391 92.344 18.674 1.00 27.24 92 GLY A C 1
ATOM 716 O O . GLY A 1 101 ? 1.683 91.672 19.426 1.00 26.87 92 GLY A O 1
ATOM 717 N N . MET A 1 102 ? 2.819 93.572 18.965 1.00 24.04 93 MET A N 1
ATOM 718 C CA . MET A 1 102 ? 2.489 94.210 20.226 1.00 24.39 93 MET A CA 1
ATOM 719 C C . MET A 1 102 ? 2.286 95.687 20.088 1.00 26.30 93 MET A C 1
ATOM 720 O O . MET A 1 102 ? 2.785 96.302 19.146 1.00 23.76 93 MET A O 1
ATOM 725 N N . SER A 1 103 ? 1.565 96.215 21.081 1.00 24.21 94 SER A N 1
ATOM 726 C CA . SER A 1 103 ? 1.302 97.639 21.130 1.00 21.68 94 SER A CA 1
ATOM 727 C C . SER A 1 103 ? 1.751 98.135 22.498 1.00 21.42 94 SER A C 1
ATOM 728 O O . SER A 1 103 ? 1.639 97.401 23.471 1.00 22.40 94 SER A O 1
ATOM 733 N N . TYR A 1 104 ? 2.280 99.348 22.573 1.00 15.25 95 TYR A N 1
ATOM 734 C CA . TYR A 1 104 ? 2.745 99.897 23.836 1.00 16.37 95 TYR A CA 1
ATOM 735 C C . TYR A 1 104 ? 2.107 101.257 24.103 1.00 18.63 95 TYR A C 1
ATOM 736 O O . TYR A 1 104 ? 1.861 102.011 23.170 1.00 19.02 95 TYR A O 1
ATOM 745 N N . GLU A 1 105 ? 1.849 101.579 25.371 1.00 19.39 96 GLU A N 1
ATOM 746 C CA . GLU A 1 105 ? 1.260 102.878 25.736 1.00 16.77 96 GLU A CA 1
ATOM 747 C C . GLU A 1 105 ? 1.990 103.342 26.962 1.00 18.45 96 GLU A C 1
ATOM 748 O O . GLU A 1 105 ? 1.993 102.632 27.959 1.00 20.09 96 GLU A O 1
ATOM 754 N N . ARG A 1 106 ? 2.621 104.497 26.879 1.00 15.46 97 ARG A N 1
ATOM 755 C CA . ARG A 1 106 ? 3.384 104.962 28.022 1.00 17.78 97 ARG A CA 1
ATOM 756 C C . ARG A 1 106 ? 3.110 106.384 28.435 1.00 19.87 97 ARG A C 1
ATOM 757 O O . ARG A 1 106 ? 3.073 107.267 27.598 1.00 18.67 97 ARG A O 1
ATOM 765 N N . THR A 1 107 ? 2.950 106.586 29.738 1.00 18.66 98 THR A N 1
ATOM 766 C CA . THR A 1 107 ? 2.731 107.918 30.282 1.00 17.78 98 THR A CA 1
ATOM 767 C C . THR A 1 107 ? 4.012 108.340 30.979 1.00 21.79 98 THR A C 1
ATOM 768 O O . THR A 1 107 ? 4.558 107.547 31.750 1.00 18.99 98 THR A O 1
ATOM 772 N N . PHE A 1 108 ? 4.488 109.559 30.703 1.00 15.23 99 PHE A N 1
ATOM 773 C CA . PHE A 1 108 ? 5.693 110.090 31.326 1.00 14.41 99 PHE A CA 1
ATOM 774 C C . PHE A 1 108 ? 5.264 111.295 32.142 1.00 19.71 99 PHE A C 1
ATOM 775 O O . PHE A 1 108 ? 4.861 112.314 31.569 1.00 20.91 99 PHE A O 1
ATOM 783 N N . THR A 1 109 ? 5.336 111.190 33.464 1.00 18.04 100 THR A N 1
ATOM 784 C CA . THR A 1 109 ? 4.941 112.323 34.292 1.00 15.99 100 THR A CA 1
ATOM 785 C C . THR A 1 109 ? 6.183 112.941 34.896 1.00 18.54 100 THR A C 1
ATOM 786 O O . THR A 1 109 ? 6.729 112.391 35.854 1.00 19.97 100 THR A O 1
ATOM 790 N N . TYR A 1 110 ? 6.650 114.056 34.326 1.00 18.25 101 TYR A N 1
ATOM 791 C CA . TYR A 1 110 ? 7.854 114.717 34.804 1.00 18.08 101 TYR A CA 1
ATOM 792 C C . TYR A 1 110 ? 7.615 115.567 36.023 1.00 25.29 101 TYR A C 1
ATOM 793 O O . TYR A 1 110 ? 6.543 116.137 36.215 1.00 22.83 101 TYR A O 1
ATOM 802 N N . GLU A 1 111 ? 8.645 115.658 36.846 1.00 24.85 102 GLU A N 1
ATOM 803 C CA . GLU A 1 111 ? 8.498 116.423 38.060 1.00 23.62 102 GLU A CA 1
ATOM 804 C C . GLU A 1 111 ? 8.206 117.904 37.963 1.00 25.01 102 GLU A C 1
ATOM 805 O O . GLU A 1 111 ? 7.722 118.458 38.939 1.00 27.09 102 GLU A O 1
ATOM 811 N N . ASP A 1 112 ? 8.486 118.559 36.852 1.00 21.94 103 ASP A N 1
ATOM 812 C CA . ASP A 1 112 ? 8.245 119.995 36.730 1.00 17.30 103 ASP A CA 1
ATOM 813 C C . ASP A 1 112 ? 7.008 120.351 35.940 1.00 19.68 103 ASP A C 1
ATOM 814 O O . ASP A 1 112 ? 6.954 121.451 35.417 1.00 25.59 103 ASP A O 1
ATOM 819 N N . GLY A 1 113 ? 6.031 119.436 35.847 1.00 22.91 104 GLY A N 1
ATOM 820 C CA . GLY A 1 113 ? 4.780 119.688 35.140 1.00 17.76 104 GLY A CA 1
ATOM 821 C C . GLY A 1 113 ? 4.727 119.213 33.708 1.00 19.61 104 GLY A C 1
ATOM 822 O O . GLY A 1 113 ? 3.666 119.165 33.112 1.00 22.21 104 GLY A O 1
ATOM 823 N N . GLY A 1 114 ? 5.865 118.872 33.132 1.00 18.77 105 GLY A N 1
ATOM 824 C CA . GLY A 1 114 ? 5.844 118.397 31.764 1.00 16.60 105 GLY A CA 1
ATOM 825 C C . GLY A 1 114 ? 5.277 116.994 31.748 1.00 18.06 105 GLY A C 1
ATOM 826 O O . GLY A 1 114 ? 5.547 116.169 32.633 1.00 18.42 105 GLY A O 1
ATOM 827 N N . VAL A 1 115 ? 4.464 116.733 30.736 1.00 15.95 106 VAL A N 1
ATOM 828 C CA . VAL A 1 115 ? 3.848 115.430 30.596 1.00 15.22 106 VAL A CA 1
ATOM 829 C C . VAL A 1 115 ? 3.961 114.995 29.146 1.00 23.01 106 VAL A C 1
ATOM 830 O O . VAL A 1 115 ? 3.770 115.813 28.252 1.00 22.20 106 VAL A O 1
ATOM 834 N N . ALA A 1 116 ? 4.282 113.718 28.909 1.00 18.19 107 ALA A N 1
ATOM 835 C CA . ALA A 1 116 ? 4.377 113.222 27.556 1.00 15.47 107 ALA A CA 1
ATOM 836 C C . ALA A 1 116 ? 3.622 111.916 27.511 1.00 20.56 107 ALA A C 1
ATOM 837 O O . ALA A 1 116 ? 3.623 111.147 28.471 1.00 18.50 107 ALA A O 1
ATOM 839 N N . THR A 1 117 ? 2.952 111.655 26.402 1.00 17.48 108 THR A N 1
ATOM 840 C CA . THR A 1 117 ? 2.212 110.415 26.256 1.00 15.86 108 THR A CA 1
ATOM 841 C C . THR A 1 117 ? 2.774 109.830 24.978 1.00 20.36 108 THR A C 1
ATOM 842 O O . THR A 1 117 ? 3.083 110.561 24.029 1.00 20.68 108 THR A O 1
ATOM 846 N N . ALA A 1 118 ? 2.920 108.530 24.939 1.00 16.81 109 ALA A N 1
ATOM 847 C CA . ALA A 1 118 ? 3.457 107.928 23.740 1.00 18.64 109 ALA A CA 1
ATOM 848 C C . ALA A 1 118 ? 2.806 106.584 23.510 1.00 20.03 109 ALA A C 1
ATOM 849 O O . ALA A 1 118 ? 2.505 105.836 24.438 1.00 17.51 109 ALA A O 1
ATOM 851 N N . SER A 1 119 ? 2.576 106.276 22.245 1.00 16.69 110 SER A N 1
ATOM 852 C CA . S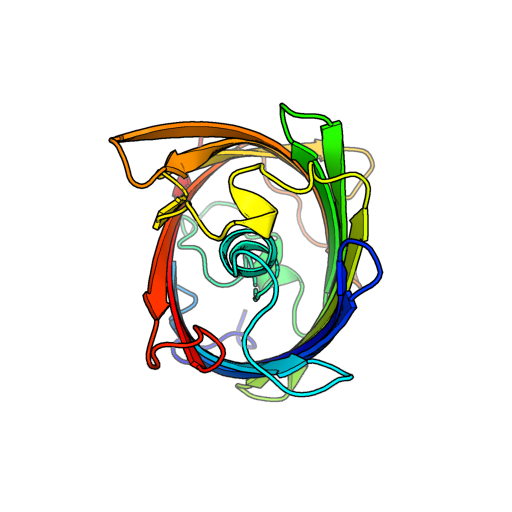ER A 1 119 ? 1.958 105.002 21.931 1.00 15.52 110 SER A CA 1
ATOM 853 C C . SER A 1 119 ? 2.639 104.471 20.678 1.00 20.48 110 SER A C 1
ATOM 854 O O . SER A 1 119 ? 2.951 105.219 19.749 1.00 19.11 110 SER A O 1
ATOM 857 N N . TRP A 1 120 ? 2.893 103.179 20.658 1.00 17.06 111 TRP A N 1
ATOM 858 C CA . TRP A 1 120 ? 3.553 102.606 19.510 1.00 16.13 111 TRP A CA 1
ATOM 859 C C . TRP A 1 120 ? 3.183 101.146 19.231 1.00 23.07 111 TRP A C 1
ATOM 860 O O . TRP A 1 120 ? 2.683 100.402 20.089 1.00 19.78 111 TRP A O 1
ATOM 871 N N . GLU A 1 121 ? 3.426 100.743 17.988 1.00 19.87 112 GLU A N 1
ATOM 872 C CA . GLU A 1 121 ? 3.117 99.388 17.561 1.00 21.32 112 GLU A CA 1
ATOM 873 C C . GLU A 1 121 ? 4.361 98.761 16.990 1.00 25.35 112 GLU A C 1
ATOM 874 O O . GLU A 1 121 ? 5.076 99.433 16.231 1.00 21.62 112 GLU A O 1
ATOM 876 N N . ILE A 1 122 ? 4.598 97.502 17.351 1.00 22.71 113 ILE A N 1
ATOM 877 C CA . ILE A 1 122 ? 5.771 96.822 16.825 1.00 21.48 113 ILE A CA 1
ATOM 878 C C . ILE A 1 122 ? 5.320 95.613 16.037 1.00 25.24 113 ILE A C 1
ATOM 879 O O . ILE A 1 122 ? 4.533 94.819 16.538 1.00 23.46 113 ILE A O 1
ATOM 884 N N . SER A 1 123 ? 5.802 95.488 14.815 1.00 24.23 114 SER A N 1
ATOM 885 C CA . SER A 1 123 ? 5.439 94.349 13.984 1.00 24.42 114 SER A CA 1
ATOM 886 C C . SER A 1 123 ? 6.723 93.676 13.544 1.00 27.45 114 SER A C 1
ATOM 887 O O . SER A 1 123 ? 7.804 94.254 13.667 1.00 24.05 114 SER A O 1
ATOM 890 N N . LEU A 1 124 ? 6.623 92.455 13.046 1.00 26.83 115 LEU A N 1
ATOM 891 C CA . LEU A 1 124 ? 7.832 91.768 12.633 1.00 29.35 115 LEU A CA 1
ATOM 892 C C . LEU A 1 124 ? 7.661 91.035 11.336 1.00 32.59 115 LEU A C 1
ATOM 893 O O . LEU A 1 124 ? 6.639 90.382 11.161 1.00 35.44 115 LEU A O 1
ATOM 898 N N . LYS A 1 125 ? 8.658 91.137 10.471 1.00 32.05 116 LYS A N 1
ATOM 899 C CA . LYS A 1 125 ? 8.673 90.446 9.186 1.00 34.46 116 LYS A CA 1
ATOM 900 C C . LYS A 1 125 ? 10.066 89.883 9.064 1.00 32.61 116 LYS A C 1
ATOM 901 O O . LYS A 1 125 ? 11.053 90.624 9.057 1.00 31.85 116 LYS A O 1
ATOM 907 N N . GLY A 1 126 ? 10.170 88.573 9.007 1.00 38.09 117 GLY A N 1
ATOM 908 C CA . GLY A 1 126 ? 11.506 88.028 8.908 1.00 37.85 117 GLY A CA 1
ATOM 909 C C . GLY A 1 126 ? 12.335 88.446 10.119 1.00 31.87 117 GLY A C 1
ATOM 910 O O . GLY A 1 126 ? 11.908 88.284 11.246 1.00 33.76 117 GLY A O 1
ATOM 911 N N . ASN A 1 127 ? 13.521 88.973 9.902 1.00 26.17 118 ASN A N 1
ATOM 912 C CA . ASN A 1 127 ? 14.358 89.373 11.015 1.00 30.31 118 ASN A CA 1
ATOM 913 C C . ASN A 1 127 ? 14.233 90.851 11.283 1.00 32.21 118 ASN A C 1
ATOM 914 O O . ASN A 1 127 ? 15.080 91.419 11.972 1.00 29.99 118 ASN A O 1
ATOM 919 N N . CYS A 1 128 ? 13.198 91.469 10.729 1.00 30.50 119 CYS A N 1
ATOM 920 C CA . CYS A 1 128 ? 13.072 92.891 10.933 1.00 31.26 119 CYS A CA 1
ATOM 921 C C . CYS A 1 128 ? 11.872 93.378 11.740 1.00 30.61 119 CYS A C 1
ATOM 922 O O . CYS A 1 128 ? 10.723 93.092 11.422 1.00 32.65 119 CYS A O 1
ATOM 925 N N . PHE A 1 129 ? 12.145 94.144 12.790 1.00 28.18 120 PHE A N 1
ATOM 926 C CA . PHE A 1 129 ? 11.091 94.720 13.636 1.00 24.17 120 PHE A CA 1
ATOM 927 C C . PHE A 1 129 ? 10.779 96.120 13.095 1.00 26.71 120 PHE A C 1
ATOM 928 O O . PHE A 1 129 ? 11.701 96.917 12.923 1.00 27.27 120 PHE A O 1
ATOM 936 N N . GLU A 1 130 ? 9.508 96.434 12.834 1.00 25.11 121 GLU A N 1
ATOM 937 C CA . GLU A 1 130 ? 9.109 97.756 12.365 1.00 22.03 121 GLU A CA 1
ATOM 938 C C . GLU A 1 130 ? 8.429 98.383 13.568 1.00 24.31 121 GLU A C 1
ATOM 939 O O . GLU A 1 130 ? 7.509 97.779 14.125 1.00 22.20 121 GLU A O 1
ATOM 945 N N . HIS A 1 131 ? 8.892 99.564 13.959 1.00 24.09 122 HIS A N 1
ATOM 946 C CA . HIS A 1 131 ? 8.373 100.288 15.117 1.00 20.57 122 HIS A CA 1
ATOM 947 C C . HIS A 1 131 ? 7.764 101.605 14.662 1.00 18.99 122 HIS A C 1
ATOM 948 O O . HIS A 1 131 ? 8.480 102.458 14.127 1.00 19.89 122 HIS A O 1
ATOM 955 N N . LYS A 1 132 ? 6.448 101.748 14.858 1.00 15.98 123 LYS A N 1
ATOM 956 C CA . LYS A 1 132 ? 5.736 102.952 14.461 1.00 17.54 123 LYS A CA 1
ATOM 957 C C . LYS A 1 132 ? 5.180 103.639 15.692 1.00 20.12 123 LYS A C 1
ATOM 958 O O . LYS A 1 132 ? 4.356 103.059 16.379 1.00 18.55 123 LYS A O 1
ATOM 961 N N . SER A 1 133 ? 5.636 104.855 15.957 1.00 18.61 124 SER A N 1
ATOM 962 C CA . SER A 1 133 ? 5.176 105.546 17.130 1.00 18.67 124 SER A CA 1
ATOM 963 C C . SER A 1 133 ? 4.647 106.966 16.960 1.00 22.66 124 SER A C 1
ATOM 964 O O . SER A 1 133 ? 4.901 107.667 15.982 1.00 20.84 124 SER A O 1
ATOM 967 N N . THR A 1 134 ? 3.896 107.370 17.999 1.00 19.69 125 THR A N 1
ATOM 968 C CA . THR A 1 134 ? 3.307 108.694 18.105 1.00 19.56 125 THR A CA 1
ATOM 969 C C . THR A 1 134 ? 3.708 109.177 19.477 1.00 19.85 125 THR A C 1
ATOM 970 O O . THR A 1 134 ? 3.563 108.441 20.449 1.00 20.44 125 THR A O 1
ATOM 977 N N . PHE A 1 135 ? 4.201 110.400 19.547 1.00 16.91 126 PHE A N 1
ATOM 978 C CA . PHE A 1 135 ? 4.666 111.001 20.787 1.00 16.71 126 PHE A CA 1
ATOM 979 C C . PHE A 1 135 ? 4.111 112.409 20.975 1.00 23.27 126 PHE A C 1
ATOM 980 O O . PHE A 1 135 ? 4.117 113.246 20.061 1.00 23.29 126 PHE A O 1
ATOM 988 N N . HIS A 1 136 ? 3.639 112.709 22.180 1.00 16.97 127 HIS A N 1
ATOM 989 C CA . HIS A 1 136 ? 3.088 114.041 22.362 1.00 18.43 127 HIS A CA 1
ATOM 990 C C . HIS A 1 136 ? 3.469 114.566 23.723 1.00 20.16 127 HIS A C 1
ATOM 991 O O . HIS A 1 136 ? 3.162 113.930 24.719 1.00 19.72 127 HIS A O 1
ATOM 998 N N . GLY A 1 137 ? 4.131 115.713 23.750 1.00 15.98 128 GLY A N 1
ATOM 999 C CA . GLY A 1 137 ? 4.550 116.292 25.006 1.00 14.38 128 GLY A CA 1
ATOM 1000 C C . GLY A 1 137 ? 4.026 117.716 25.141 1.00 21.57 128 GLY A C 1
ATOM 1001 O O . GLY A 1 137 ? 4.007 118.495 24.185 1.00 22.21 128 GLY A O 1
ATOM 1002 N N . VAL A 1 138 ? 3.584 118.054 26.343 1.00 19.66 129 VAL A N 1
ATOM 1003 C CA . VAL A 1 138 ? 3.057 119.386 26.575 1.00 18.84 129 VAL A CA 1
ATOM 1004 C C . VAL A 1 138 ? 3.437 119.886 27.963 1.00 24.36 129 VAL A C 1
ATOM 1005 O O . VAL A 1 138 ? 3.828 119.136 28.859 1.00 21.93 129 VAL A O 1
ATOM 1009 N N . ASN A 1 139 ? 3.307 121.188 28.147 1.00 20.45 130 ASN A N 1
ATOM 1010 C CA . ASN A 1 139 ? 3.576 121.781 29.443 1.00 18.95 130 ASN A CA 1
ATOM 1011 C C . ASN A 1 139 ? 4.974 121.691 30.031 1.00 21.60 130 ASN A C 1
ATOM 1012 O O . ASN A 1 139 ? 5.177 121.782 31.242 1.00 22.31 130 ASN A O 1
ATOM 1017 N N . PHE A 1 140 ? 5.962 121.512 29.177 1.00 18.90 131 PHE A N 1
ATOM 1018 C CA . PHE A 1 140 ? 7.317 121.466 29.683 1.00 17.96 131 PHE A CA 1
ATOM 1019 C C . PHE A 1 140 ? 7.732 122.917 29.897 1.00 26.99 131 PHE A C 1
ATOM 1020 O O . PHE A 1 140 ? 7.505 123.761 29.030 1.00 25.95 131 PHE A O 1
ATOM 1028 N N . PRO A 1 141 ? 8.331 123.223 31.041 1.00 24.23 132 PRO A N 1
ATOM 1029 C CA . PRO A 1 141 ? 8.749 124.587 31.248 1.00 25.13 132 PRO A CA 1
ATOM 1030 C C . PRO A 1 141 ? 9.704 125.029 30.146 1.00 31.78 132 PRO A C 1
ATOM 1031 O O . PRO A 1 141 ? 10.601 124.297 29.744 1.00 28.42 132 PRO A O 1
ATOM 1035 N N . ALA A 1 142 ? 9.482 126.244 29.642 1.00 30.34 133 ALA A N 1
ATOM 1036 C CA . ALA A 1 142 ? 10.302 126.780 28.579 1.00 29.82 133 ALA A CA 1
ATOM 1037 C C . ALA A 1 142 ? 11.762 126.794 28.927 1.00 30.02 133 ALA A C 1
ATOM 1038 O O . ALA A 1 142 ? 12.623 126.736 28.064 1.00 34.46 133 ALA A O 1
ATOM 1040 N N . ASP A 1 143 ? 12.057 126.858 30.204 1.00 29.61 134 ASP A N 1
ATOM 1041 C CA . ASP A 1 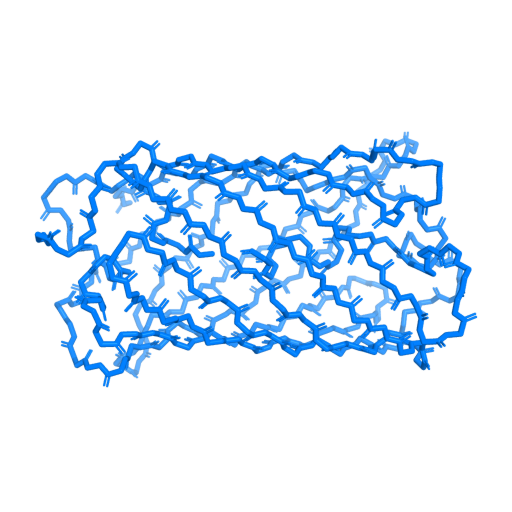143 ? 13.449 126.882 30.580 1.00 32.12 134 ASP A CA 1
ATOM 1042 C C . ASP A 1 143 ? 13.852 125.654 31.346 1.00 38.24 134 ASP A C 1
ATOM 1043 O O . ASP A 1 143 ? 14.871 125.620 32.018 1.00 41.77 134 ASP A O 1
ATOM 1048 N N . GLY A 1 144 ? 13.063 124.616 31.280 1.00 32.92 135 GLY A N 1
ATOM 1049 C CA . GLY A 1 144 ? 13.464 123.440 32.027 1.00 32.09 135 GLY A CA 1
ATOM 1050 C C . GLY A 1 144 ? 14.508 122.637 31.260 1.00 29.20 135 GLY A C 1
ATOM 1051 O O . GLY A 1 144 ? 14.893 123.024 30.150 1.00 28.62 135 GLY A O 1
ATOM 1052 N N . PRO A 1 145 ? 14.923 121.520 31.861 1.00 26.42 136 PRO A N 1
ATOM 1053 C CA . PRO A 1 145 ? 15.920 120.631 31.288 1.00 27.23 136 PRO A CA 1
ATOM 1054 C C . PRO A 1 145 ? 15.519 120.045 29.952 1.00 28.41 136 PRO A C 1
ATOM 1055 O O . PRO A 1 145 ? 16.376 119.827 29.097 1.00 28.22 136 PRO A O 1
ATOM 1059 N N . VAL A 1 146 ? 14.223 119.802 29.756 1.00 22.28 137 VAL A N 1
ATOM 1060 C CA . VAL A 1 146 ? 13.803 119.254 28.469 1.00 22.29 137 VAL A CA 1
ATOM 1061 C C . VAL A 1 146 ? 13.954 120.252 27.315 1.00 29.56 137 VAL A C 1
ATOM 1062 O O . VAL A 1 146 ? 14.677 120.023 26.346 1.00 25.28 137 VAL A O 1
ATOM 1066 N N . MET A 1 147 ? 13.278 121.390 27.397 1.00 25.21 138 MET A N 1
ATOM 1067 C CA . MET A 1 147 ? 13.360 122.391 26.339 1.00 24.20 138 MET A CA 1
ATOM 1068 C C . MET A 1 147 ? 14.738 123.040 26.168 1.00 24.03 138 MET A C 1
ATOM 1069 O O . MET A 1 147 ? 15.110 123.453 25.076 1.00 27.90 138 MET A O 1
ATOM 1074 N N . ALA A 1 148 ? 15.516 123.116 27.237 1.00 23.93 139 ALA A N 1
ATOM 1075 C CA . ALA A 1 148 ? 16.832 123.700 27.164 1.00 23.50 139 ALA A CA 1
ATOM 1076 C C . ALA A 1 148 ? 17.889 122.644 26.859 1.00 32.47 139 ALA A C 1
ATOM 1077 O O . ALA A 1 148 ? 19.065 122.942 26.820 1.00 32.82 139 ALA A O 1
ATOM 1079 N N . LYS A 1 149 ? 17.487 121.400 26.658 1.00 27.95 140 LYS A N 1
ATOM 1080 C CA . LYS A 1 149 ? 18.423 120.341 26.353 1.00 23.66 140 LYS A CA 1
ATOM 1081 C C . LYS A 1 149 ? 19.557 120.258 27.325 1.00 29.61 140 LYS A C 1
ATOM 1082 O O . LYS A 1 149 ? 20.714 120.252 26.918 1.00 31.09 140 LYS A O 1
ATOM 1088 N N . LYS A 1 150 ? 19.209 120.186 28.604 1.00 24.31 141 LYS A N 1
ATOM 1089 C CA . LYS A 1 150 ? 20.200 120.104 29.653 1.00 24.09 141 LYS A CA 1
ATOM 1090 C C . LYS A 1 150 ? 20.435 118.703 30.219 1.00 26.64 141 LYS A C 1
ATOM 1091 O O . LYS A 1 150 ? 21.180 118.523 31.176 1.00 29.70 141 LYS A O 1
ATOM 1095 N N . THR A 1 151 ? 19.820 117.695 29.620 1.00 23.01 142 THR A N 1
ATOM 1096 C CA . THR A 1 151 ? 19.970 116.341 30.102 1.00 19.27 142 THR A CA 1
ATOM 1097 C C . THR A 1 151 ? 21.091 115.566 29.434 1.00 21.58 142 THR A C 1
ATOM 1098 O O . THR A 1 151 ? 21.508 115.851 28.317 1.00 24.71 142 THR A O 1
ATOM 1102 N N . THR A 1 152 ? 21.582 114.542 30.124 1.00 24.10 143 THR A N 1
ATOM 1103 C CA . THR A 1 152 ? 22.641 113.716 29.563 1.00 25.01 143 THR A CA 1
ATOM 1104 C C . THR A 1 152 ? 22.170 112.308 29.242 1.00 34.13 143 THR A C 1
ATOM 1105 O O . THR A 1 152 ? 22.664 111.684 28.305 1.00 38.34 143 THR A O 1
ATOM 1109 N N . GLY A 1 153 ? 21.202 111.809 30.010 1.00 21.39 144 GLY A N 1
ATOM 1110 C CA . GLY A 1 153 ? 20.674 110.476 29.775 1.00 17.37 144 GLY A CA 1
ATOM 1111 C C . GLY A 1 153 ? 20.010 109.955 31.026 1.00 18.42 144 GLY A C 1
ATOM 1112 O O . GLY A 1 153 ? 20.112 110.578 32.082 1.00 21.90 144 GLY A O 1
ATOM 1113 N N . TRP A 1 154 ? 19.353 108.813 30.869 1.00 17.72 145 TRP A N 1
ATOM 1114 C CA . TRP A 1 154 ? 18.664 108.148 31.957 1.00 16.03 145 TRP A CA 1
ATOM 1115 C C . TRP A 1 154 ? 19.607 107.333 32.843 1.00 25.31 145 TRP A C 1
ATOM 1116 O O . TRP A 1 154 ? 20.479 106.620 32.357 1.00 21.51 145 TRP A O 1
ATOM 1127 N N . ASP A 1 155 ? 19.423 107.402 34.156 1.00 21.31 146 ASP A N 1
ATOM 1128 C CA . ASP A 1 155 ? 20.229 106.608 35.060 1.00 19.43 146 ASP A CA 1
ATOM 1129 C C . ASP A 1 155 ? 19.729 105.183 34.911 1.00 22.19 146 ASP A C 1
ATOM 1130 O O . ASP A 1 155 ? 18.623 104.969 34.449 1.00 22.98 146 ASP A O 1
ATOM 1135 N N . PRO A 1 156 ? 20.495 104.176 35.286 1.00 20.94 147 PRO A N 1
ATOM 1136 C CA . PRO A 1 156 ? 19.977 102.818 35.145 1.00 20.44 147 PRO A CA 1
ATOM 1137 C C . PRO A 1 156 ? 18.704 102.671 35.962 1.00 23.05 147 PRO A C 1
ATOM 1138 O O . PRO A 1 156 ? 18.570 103.255 37.036 1.00 22.68 147 PRO A O 1
ATOM 1142 N N . SER A 1 157 ? 17.746 101.897 35.449 1.00 20.42 148 SER A N 1
ATOM 1143 C CA . SER A 1 157 ? 16.508 101.750 36.182 1.00 21.36 148 SER A CA 1
ATOM 1144 C C . SER A 1 157 ? 16.020 100.319 36.265 1.00 23.19 148 SER A C 1
ATOM 1145 O O . SER A 1 157 ? 16.371 99.448 35.476 1.00 23.79 148 SER A O 1
ATOM 1148 N N . PHE A 1 158 ? 15.174 100.109 37.252 1.00 20.94 149 PHE A N 1
ATOM 1149 C CA . PHE A 1 158 ? 14.577 98.822 37.504 1.00 20.94 149 PHE A CA 1
ATOM 1150 C C . PHE A 1 158 ? 13.082 98.975 37.319 1.00 27.98 149 PHE A C 1
ATOM 1151 O O . PHE A 1 158 ? 12.365 99.430 38.208 1.00 24.19 149 PHE A O 1
ATOM 1159 N N . GLU A 1 159 ? 12.607 98.611 36.143 1.00 20.64 150 GLU A N 1
ATOM 1160 C CA . GLU A 1 159 ? 11.192 98.739 35.894 1.00 16.06 150 GLU A CA 1
ATOM 1161 C C . GLU A 1 159 ? 10.427 97.575 36.482 1.00 20.85 150 GLU A C 1
ATOM 1162 O O . GLU A 1 159 ? 10.677 96.412 36.180 1.00 19.12 150 GLU A O 1
ATOM 1168 N N . LYS A 1 160 ? 9.468 97.889 37.332 1.00 21.17 151 LYS A N 1
ATOM 1169 C CA . LYS A 1 160 ? 8.651 96.855 37.936 1.00 19.68 151 LYS A CA 1
ATOM 1170 C C . LYS A 1 160 ? 7.535 96.405 36.971 1.00 27.58 151 LYS A C 1
ATOM 1171 O O . LYS A 1 160 ? 6.703 97.191 36.506 1.00 24.26 151 LYS A O 1
ATOM 1177 N N . MET A 1 161 ? 7.520 95.121 36.654 1.00 19.38 152 MET A N 1
ATOM 1178 C CA . MET A 1 161 ? 6.536 94.546 35.773 1.00 19.05 152 MET A CA 1
ATOM 1179 C C . MET A 1 161 ? 5.522 93.779 36.607 1.00 29.34 152 MET A C 1
ATOM 1180 O O . MET A 1 161 ? 5.904 92.906 37.400 1.00 25.56 152 MET A O 1
ATOM 1185 N N . THR A 1 162 ? 4.243 94.118 36.419 1.00 24.02 153 THR A N 1
ATOM 1186 C CA . THR A 1 162 ? 3.164 93.473 37.124 1.00 23.81 153 THR A CA 1
ATOM 1187 C C . THR A 1 162 ? 2.081 93.103 36.138 1.00 27.76 153 THR A C 1
ATOM 1188 O O . THR A 1 162 ? 1.897 93.721 35.105 1.00 28.86 153 THR A O 1
ATOM 1192 N N . VAL A 1 16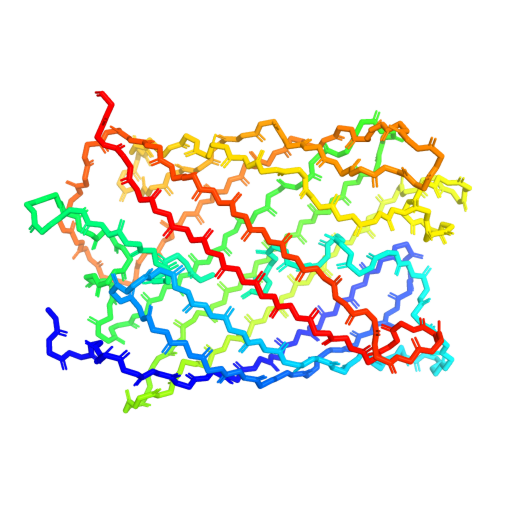3 ? 1.350 92.063 36.435 1.00 31.13 154 VAL A N 1
ATOM 1193 C CA . VAL A 1 163 ? 0.306 91.656 35.543 1.00 29.64 154 VAL A CA 1
ATOM 1194 C C . VAL A 1 163 ? -0.974 92.314 35.992 1.00 42.90 154 VAL A C 1
ATOM 1195 O O . VAL A 1 163 ? -1.371 92.243 37.142 1.00 48.48 154 VAL A O 1
ATOM 1199 N N . CYS A 1 164 ? -1.645 93.000 35.103 1.00 46.16 155 CYS A N 1
ATOM 1200 C CA . CYS A 1 164 ? -2.849 93.616 35.571 1.00 51.90 155 CYS A CA 1
ATOM 1201 C C . CYS A 1 164 ? -3.884 93.604 34.486 1.00 60.07 155 CYS A C 1
ATOM 1202 O O . CYS A 1 164 ? -3.654 94.090 33.390 1.00 62.29 155 CYS A O 1
ATOM 1205 N N . ASP A 1 165 ? -5.013 93.009 34.806 1.00 67.53 156 ASP A N 1
ATOM 1206 C CA . ASP A 1 165 ? -6.093 92.911 33.856 1.00 68.49 156 ASP A CA 1
ATOM 1207 C C . ASP A 1 165 ? -5.678 92.315 32.510 1.00 60.94 156 ASP A C 1
ATOM 1208 O O . ASP A 1 165 ? -5.876 92.927 31.460 1.00 58.70 156 ASP A O 1
ATOM 1210 N N . GLY A 1 166 ? -5.106 91.109 32.544 1.00 46.95 157 GLY A N 1
ATOM 1211 C CA . GLY A 1 166 ? -4.694 90.413 31.330 1.00 44.08 157 GLY A CA 1
ATOM 1212 C C . GLY A 1 166 ? -3.509 90.980 30.556 1.00 49.53 157 GLY A C 1
ATOM 1213 O O . GLY A 1 166 ? -3.053 90.390 29.578 1.00 52.26 157 GLY A O 1
ATOM 1214 N N . ILE A 1 167 ? -2.987 92.128 30.956 1.00 36.38 158 ILE A N 1
ATOM 1215 C CA . ILE A 1 167 ? -1.853 92.651 30.220 1.00 34.70 158 ILE A CA 1
ATOM 1216 C C . ILE A 1 167 ? -0.725 92.920 31.200 1.00 34.43 158 ILE A C 1
ATOM 1217 O O . ILE A 1 167 ? -0.933 92.884 32.409 1.00 37.18 158 ILE A O 1
ATOM 1222 N N . LEU A 1 168 ? 0.460 93.207 30.685 1.00 23.96 159 LEU A N 1
ATOM 1223 C CA . LEU A 1 168 ? 1.597 93.486 31.525 1.00 21.88 159 LEU A CA 1
ATOM 1224 C C . LEU A 1 168 ? 1.734 94.985 31.646 1.00 26.81 159 LEU A C 1
ATOM 1225 O O . LEU A 1 168 ? 1.624 95.673 30.640 1.00 25.09 159 LEU A O 1
ATOM 1230 N N . LYS A 1 169 ? 1.954 95.445 32.882 1.00 21.36 160 LYS A N 1
ATOM 1231 C CA . LYS A 1 169 ? 2.131 96.848 33.189 1.00 20.41 160 LYS A CA 1
ATOM 1232 C C . LYS A 1 169 ? 3.554 97.056 33.665 1.00 23.31 160 LYS A C 1
ATOM 1233 O O . LYS A 1 169 ? 4.164 96.183 34.278 1.00 23.35 160 LYS A O 1
ATOM 1239 N N . GLY A 1 170 ? 4.086 98.230 33.404 1.00 18.26 161 GLY A N 1
ATOM 1240 C CA . GLY A 1 170 ? 5.423 98.556 33.852 1.00 16.42 161 GLY A CA 1
ATOM 1241 C C . GLY A 1 170 ? 5.347 99.867 34.624 1.00 23.19 161 GLY A C 1
ATOM 1242 O O . GLY A 1 170 ? 4.751 100.855 34.168 1.00 21.41 161 GLY A O 1
ATOM 1243 N N . ASP A 1 171 ? 5.934 99.894 35.814 1.00 18.82 162 ASP A N 1
ATOM 1244 C CA . ASP A 1 171 ? 5.918 101.096 36.613 1.00 20.03 162 ASP A CA 1
ATOM 1245 C C . ASP A 1 171 ? 7.307 101.369 37.147 1.00 27.47 162 ASP A C 1
ATOM 1246 O O . ASP A 1 171 ? 7.963 100.456 37.643 1.00 25.47 162 ASP A O 1
ATOM 1251 N N . VAL A 1 172 ? 7.754 102.612 37.051 1.00 21.18 163 VAL A N 1
ATOM 1252 C CA . VAL A 1 172 ? 9.053 102.933 37.571 1.00 18.79 163 VAL A CA 1
ATOM 1253 C C . VAL A 1 172 ? 9.270 104.419 37.718 1.00 22.79 163 VAL A C 1
ATOM 1254 O O . VAL A 1 172 ? 8.820 105.222 36.892 1.00 20.83 163 VAL A O 1
ATOM 1258 N N . THR A 1 173 ? 9.971 104.796 38.783 1.00 21.39 164 THR A N 1
ATOM 1259 C CA . THR A 1 173 ? 10.305 106.195 38.989 1.00 19.17 164 THR A CA 1
ATOM 1260 C C . THR A 1 173 ? 11.716 106.326 38.396 1.00 22.37 164 THR A C 1
ATOM 1261 O O . THR A 1 173 ? 12.690 105.835 38.942 1.00 22.96 164 THR A O 1
ATOM 1265 N N . ALA A 1 174 ? 11.843 106.951 37.247 1.00 18.30 165 ALA A N 1
ATOM 1266 C CA . ALA A 1 174 ? 13.121 107.081 36.591 1.00 17.01 165 ALA A CA 1
ATOM 1267 C C . ALA A 1 174 ? 13.711 108.461 36.758 1.00 22.59 165 ALA A C 1
ATOM 1268 O O . ALA A 1 174 ? 13.046 109.430 37.118 1.00 24.32 165 ALA A O 1
ATOM 1270 N N . PHE A 1 175 ? 14.995 108.564 36.490 1.00 20.97 166 PHE A N 1
ATOM 1271 C CA . PHE A 1 175 ? 15.674 109.825 36.634 1.00 15.74 166 PHE A CA 1
ATOM 1272 C C . PHE A 1 175 ? 16.502 110.142 35.416 1.00 23.43 166 PHE A C 1
ATOM 1273 O O . PHE A 1 175 ? 17.264 109.313 34.939 1.00 24.12 166 PHE A O 1
ATOM 1281 N N . LEU A 1 176 ? 16.339 111.355 34.939 1.00 21.78 167 LEU A N 1
ATOM 1282 C CA . LEU A 1 176 ? 17.077 111.859 33.812 1.00 22.56 167 LEU A CA 1
ATOM 1283 C C . LEU A 1 176 ? 18.222 112.624 34.459 1.00 27.47 167 LEU A C 1
ATOM 1284 O O . LEU A 1 176 ? 17.986 113.498 35.289 1.00 29.03 167 LEU A O 1
ATOM 1289 N N . MET A 1 177 ? 19.457 112.289 34.116 1.00 22.09 168 MET A N 1
ATOM 1290 C CA . MET A 1 177 ? 20.583 112.980 34.694 1.00 25.69 168 MET A CA 1
ATOM 1291 C C . MET A 1 177 ? 20.779 114.323 33.991 1.00 31.68 168 MET A C 1
ATOM 1292 O O . MET A 1 177 ? 20.576 114.428 32.783 1.00 28.78 168 MET A O 1
ATOM 1297 N N . LEU A 1 178 ? 21.171 115.354 34.756 1.00 28.48 169 LEU A N 1
ATOM 1298 C CA . LEU A 1 178 ? 21.379 116.690 34.225 1.00 30.37 169 LEU A CA 1
ATOM 1299 C C . LEU A 1 178 ? 22.836 117.084 34.080 1.00 36.45 169 LEU A C 1
ATOM 1300 O O . LEU A 1 178 ? 23.679 116.619 34.838 1.00 36.84 169 LEU A O 1
ATOM 1305 N N . GLN A 1 179 ? 23.107 117.954 33.106 1.00 33.60 170 GLN A N 1
ATOM 1306 C CA . GLN A 1 179 ? 24.457 118.439 32.848 1.00 42.11 170 GLN A CA 1
ATOM 1307 C C . GLN A 1 179 ? 25.293 118.770 34.099 1.00 50.36 170 GLN A C 1
ATOM 1308 O O . GLN A 1 179 ? 26.388 118.237 34.339 1.00 53.15 170 GLN A O 1
ATOM 1311 N N . GLY A 1 180 ? 24.805 119.654 34.941 1.00 46.98 171 GLY A N 1
ATOM 1312 C CA . GLY A 1 180 ? 25.610 119.963 36.116 1.00 50.03 171 GLY A CA 1
ATOM 1313 C C . GLY A 1 180 ? 25.748 118.835 37.131 1.00 58.02 171 GLY A C 1
ATOM 1314 O O . GLY A 1 180 ? 26.515 118.932 38.075 1.00 60.45 171 GLY A O 1
ATOM 1315 N N . GLY A 1 181 ? 25.010 117.753 36.973 1.00 52.51 172 GLY A N 1
ATOM 1316 C CA . GLY A 1 181 ? 25.137 116.686 37.936 1.00 48.78 172 GLY A CA 1
ATOM 1317 C C . GLY A 1 181 ? 23.816 116.371 38.617 1.00 49.82 172 GLY A C 1
ATOM 1318 O O . GLY A 1 181 ? 23.651 115.323 39.233 1.00 56.19 172 GLY A O 1
ATOM 1319 N N . GLY A 1 182 ? 22.848 117.263 38.510 1.00 37.94 173 GLY A N 1
ATOM 1320 C CA . GLY A 1 182 ? 21.573 116.986 39.155 1.00 32.31 173 GLY A CA 1
ATOM 1321 C C . GLY A 1 182 ? 20.740 115.892 38.486 1.00 29.05 173 GLY A C 1
ATOM 1322 O O . GLY A 1 182 ? 21.153 115.187 37.582 1.00 27.14 173 GLY A O 1
ATOM 1323 N N . ASN A 1 183 ? 19.526 115.721 38.959 1.00 29.07 174 ASN A N 1
ATOM 1324 C CA . ASN A 1 183 ? 18.656 114.726 38.380 1.00 29.90 174 ASN A CA 1
ATOM 1325 C C . ASN A 1 183 ? 17.268 115.319 38.256 1.00 33.39 174 ASN A C 1
ATOM 1326 O O . ASN A 1 183 ? 16.895 116.211 39.002 1.00 33.91 174 ASN A O 1
ATOM 1331 N N . TYR A 1 184 ? 16.517 114.822 37.289 1.00 25.96 175 TYR A N 1
ATOM 1332 C CA . TYR A 1 184 ? 15.178 115.283 36.991 1.00 19.67 175 TYR A CA 1
ATOM 1333 C C . TYR A 1 184 ? 14.312 114.040 36.982 1.00 27.51 175 TYR A C 1
ATOM 1334 O O . TYR A 1 184 ? 14.529 113.133 36.174 1.00 24.97 175 TYR A O 1
ATOM 1343 N N . ARG A 1 185 ? 13.353 113.995 37.904 1.00 22.04 176 ARG A N 1
ATOM 1344 C CA . ARG A 1 185 ? 12.472 112.858 38.065 1.00 22.33 176 ARG A CA 1
ATOM 1345 C C . ARG A 1 185 ? 11.340 112.669 37.052 1.00 21.45 176 ARG A C 1
ATOM 1346 O O . ARG A 1 185 ? 10.674 113.617 36.647 1.00 20.48 176 ARG A O 1
ATOM 1354 N N . CYS A 1 186 ? 11.113 111.414 36.656 1.00 19.21 177 CYS A N 1
ATOM 1355 C CA . CYS A 1 186 ? 10.041 111.096 35.735 1.00 19.20 177 CYS A CA 1
ATOM 1356 C C . CYS A 1 186 ? 9.322 109.820 36.148 1.00 25.09 177 CYS A C 1
ATOM 1357 O O . CYS A 1 186 ? 9.937 108.783 36.314 1.00 23.11 177 CYS A O 1
ATOM 1360 N N . GLN A 1 187 ? 8.008 109.849 36.315 1.00 17.33 178 GLN A N 1
ATOM 1361 C CA . GLN A 1 187 ? 7.331 108.620 36.674 1.00 16.95 178 GLN A CA 1
ATOM 1362 C C . GLN A 1 187 ? 6.850 107.959 35.393 1.00 22.27 178 GLN A C 1
ATOM 1363 O O . GLN A 1 187 ? 6.144 108.575 34.594 1.00 22.36 178 GLN A O 1
ATOM 1369 N N . PHE A 1 188 ? 7.204 106.705 35.174 1.00 19.37 179 PHE A N 1
ATOM 1370 C CA . PHE A 1 188 ? 6.755 106.049 33.954 1.00 17.13 179 PHE A CA 1
ATOM 1371 C C . PHE A 1 188 ? 5.683 105.053 34.292 1.00 21.47 179 PHE A C 1
ATOM 1372 O O . PHE A 1 188 ? 5.823 104.326 35.281 1.00 20.38 179 PHE A O 1
ATOM 1380 N N . HIS A 1 189 ? 4.639 104.990 33.454 1.00 18.09 180 HIS A N 1
ATOM 1381 C CA . HIS A 1 189 ? 3.571 104.015 33.614 1.00 14.98 180 HIS A CA 1
ATOM 1382 C C . HIS A 1 189 ? 3.318 1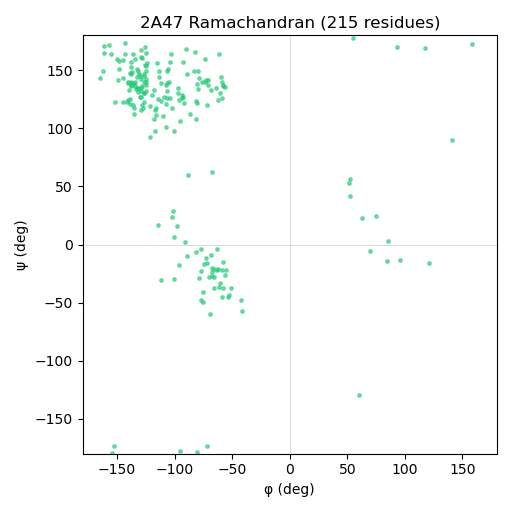03.485 32.214 1.00 19.94 180 HIS A C 1
ATOM 1383 O O . HIS A 1 189 ? 2.999 104.252 31.301 1.00 19.95 180 HIS A O 1
ATOM 1390 N N . THR A 1 190 ? 3.492 102.191 32.013 1.00 16.84 181 THR A N 1
ATOM 1391 C CA . THR A 1 190 ? 3.288 101.639 30.687 1.00 16.48 181 THR A CA 1
ATOM 1392 C C . THR A 1 190 ? 2.385 100.404 30.600 1.00 20.07 181 THR A C 1
ATOM 1393 O O . THR A 1 190 ? 2.404 99.522 31.475 1.00 20.70 181 THR A O 1
ATOM 1397 N N . SER A 1 191 ? 1.616 100.311 29.509 1.00 17.09 182 SER A N 1
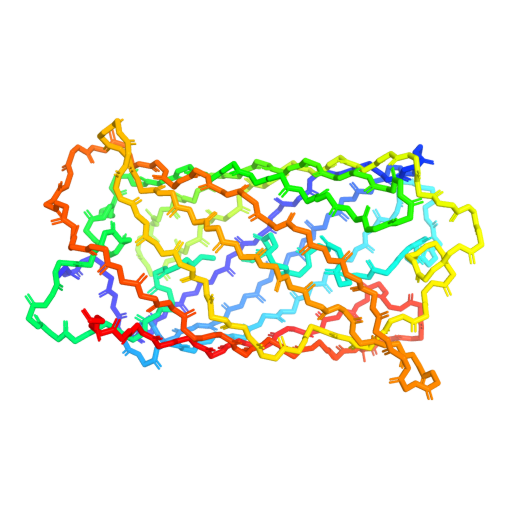ATOM 1398 C CA . SER A 1 191 ? 0.779 99.145 29.276 1.00 18.57 182 SER A CA 1
ATOM 1399 C C . SER A 1 191 ? 1.444 98.407 28.104 1.00 23.01 182 SER A C 1
ATOM 1400 O O . SER A 1 191 ? 1.691 99.012 27.053 1.00 17.93 182 SER A O 1
ATOM 1403 N N . TYR A 1 192 ? 1.741 97.112 28.261 1.00 18.72 183 TYR A N 1
ATOM 1404 C CA . TYR A 1 192 ? 2.352 96.321 27.201 1.00 17.65 183 TYR A CA 1
ATOM 1405 C C . TYR A 1 192 ? 1.288 95.350 26.735 1.00 20.74 183 TYR A C 1
ATOM 1406 O O . TYR A 1 192 ? 0.914 94.427 27.442 1.00 23.38 183 TYR A O 1
ATOM 1415 N N . LYS A 1 193 ? 0.793 95.554 25.537 1.00 17.73 184 LYS A N 1
ATOM 1416 C CA . LYS A 1 193 ? -0.261 94.723 25.001 1.00 19.64 184 LYS A CA 1
ATOM 1417 C C . LYS A 1 193 ? 0.171 93.856 23.848 1.00 27.83 184 LYS A C 1
ATOM 1418 O O . LYS A 1 193 ? 0.904 94.295 22.966 1.00 31.65 184 LYS A O 1
ATOM 1424 N N . THR A 1 194 ? -0.313 92.629 23.867 1.00 28.72 185 THR A N 1
ATOM 1425 C CA . THR A 1 194 ? 0.004 91.697 22.810 1.00 28.59 185 THR A CA 1
ATOM 1426 C C . THR A 1 194 ? -1.210 91.511 21.916 1.00 34.44 185 THR A C 1
ATOM 1427 O O . THR A 1 194 ? -2.354 91.598 22.354 1.00 35.67 185 THR A O 1
ATOM 1431 N N . LYS A 1 195 ? -0.946 91.247 20.648 1.00 33.15 186 LYS A N 1
ATOM 1432 C CA . LYS A 1 195 ? -2.014 91.028 19.710 1.00 34.69 186 LYS A CA 1
ATOM 1433 C C . LYS A 1 195 ? -2.771 89.755 20.075 1.00 44.07 186 LYS A C 1
ATOM 1434 O O . LYS A 1 195 ? -3.992 89.691 19.956 1.00 54.13 186 LYS A O 1
ATOM 1440 N N . LYS A 1 196 ? -2.040 88.739 20.537 1.00 35.86 187 LYS A N 1
ATOM 1441 C CA . LYS A 1 196 ? -2.661 87.477 20.920 1.00 42.15 187 LYS A CA 1
ATOM 1442 C C . LYS A 1 196 ? -2.323 87.078 22.352 1.00 41.68 187 LYS A C 1
ATOM 1443 O O . LYS A 1 196 ? -1.282 87.475 22.867 1.00 33.42 187 LYS A O 1
ATOM 1445 N N . PRO A 1 197 ? -3.192 86.294 23.005 1.00 43.66 188 PRO A N 1
ATOM 1446 C CA . PRO A 1 197 ? -2.903 85.885 24.365 1.00 40.70 188 PRO A CA 1
ATOM 1447 C C . PRO A 1 197 ? -1.584 85.128 24.497 1.00 39.77 188 PRO A C 1
ATOM 1448 O O . PRO A 1 197 ? -1.256 84.294 23.673 1.00 40.37 188 PRO A O 1
ATOM 1452 N N . VAL A 1 198 ? -0.791 85.419 25.525 1.00 32.50 189 VAL A N 1
ATOM 1453 C CA . VAL A 1 198 ? 0.478 84.724 25.723 1.00 29.85 189 VAL A CA 1
ATOM 1454 C C . VAL A 1 198 ? 0.545 84.221 27.158 1.00 33.37 189 VAL A C 1
ATOM 1455 O O . VAL A 1 198 ? -0.269 84.640 27.982 1.00 30.69 189 VAL A O 1
ATOM 1459 N N . THR A 1 199 ? 1.501 83.338 27.477 1.00 28.06 190 THR A N 1
ATOM 1460 C CA . THR A 1 199 ? 1.606 82.854 28.849 1.00 27.70 190 THR A CA 1
ATOM 1461 C C . THR A 1 199 ? 2.141 83.981 29.728 1.00 29.58 190 THR A C 1
ATOM 1462 O O . THR A 1 199 ? 3.242 84.470 29.489 1.00 30.34 190 THR A O 1
ATOM 1466 N N . MET A 1 200 ? 1.396 84.404 30.733 1.00 25.32 191 MET A N 1
ATOM 1467 C CA . MET A 1 200 ? 1.830 85.489 31.612 1.00 26.34 191 MET A CA 1
ATOM 1468 C C . MET A 1 200 ? 2.940 85.143 32.579 1.00 32.13 191 MET A C 1
ATOM 1469 O O . MET A 1 200 ? 2.955 84.050 33.135 1.00 32.59 191 MET A O 1
ATOM 1474 N N . PRO A 1 201 ? 3.848 86.103 32.782 1.00 28.69 192 PRO A N 1
ATOM 1475 C CA . PRO A 1 201 ? 4.967 85.915 33.686 1.00 23.60 192 PRO A CA 1
ATOM 1476 C C . PRO A 1 201 ? 4.559 86.362 35.044 1.00 24.77 192 PRO A C 1
ATOM 1477 O O . PRO A 1 201 ? 3.532 87.009 35.204 1.00 27.71 192 PRO A O 1
ATOM 1481 N N . PRO A 1 202 ? 5.389 86.029 36.018 1.00 29.25 193 PRO A N 1
ATOM 1482 C CA . PRO A 1 202 ? 5.113 86.457 37.371 1.00 30.97 193 PRO A CA 1
ATOM 1483 C C . PRO A 1 202 ? 5.625 87.902 37.477 1.00 35.03 193 PRO A C 1
ATOM 1484 O O . PRO A 1 202 ? 6.391 88.366 36.608 1.00 30.24 193 PRO A O 1
ATOM 1488 N N . ASN A 1 203 ? 5.225 88.605 38.537 1.00 28.21 194 ASN A N 1
ATOM 1489 C CA . ASN A 1 203 ? 5.707 89.954 38.719 1.00 27.14 194 ASN A CA 1
ATOM 1490 C C . ASN A 1 203 ? 7.225 89.883 38.722 1.00 33.10 194 ASN A C 1
ATOM 1491 O O . ASN A 1 203 ? 7.796 89.000 39.363 1.00 30.27 194 ASN A O 1
ATOM 1496 N N . HIS A 1 204 ? 7.892 90.799 38.015 1.00 24.65 195 HIS A N 1
ATOM 1497 C CA . HIS A 1 204 ? 9.344 90.785 37.984 1.00 19.86 195 HIS A CA 1
ATOM 1498 C C . HIS A 1 204 ? 9.886 92.177 37.742 1.00 21.58 195 HIS A C 1
ATOM 1499 O O . HIS A 1 204 ? 9.147 93.132 37.714 1.00 24.87 195 HIS A O 1
ATOM 1506 N N . VAL A 1 205 ? 11.180 92.286 37.551 1.00 18.34 196 VAL A N 1
ATOM 1507 C CA . VAL A 1 205 ? 11.778 93.567 37.318 1.00 18.30 196 VAL A CA 1
ATOM 1508 C C . VAL A 1 205 ? 12.690 93.459 36.114 1.00 25.79 196 VAL A C 1
ATOM 1509 O O . VAL A 1 205 ? 13.231 92.386 35.864 1.00 23.44 196 VAL A O 1
ATOM 1513 N N . VAL A 1 206 ? 12.846 94.557 35.365 1.00 19.98 197 VAL A N 1
ATOM 1514 C CA . VAL A 1 206 ? 13.726 94.606 34.202 1.00 16.17 197 VAL A CA 1
ATOM 1515 C C . VAL A 1 206 ? 14.720 95.706 34.478 1.00 22.66 197 VAL A C 1
ATOM 1516 O O . VAL A 1 206 ? 14.325 96.848 34.697 1.00 27.08 197 VAL A O 1
ATOM 1520 N N . GLU A 1 207 ? 16.004 95.353 34.518 1.00 18.22 198 GLU A N 1
ATOM 1521 C CA . GLU A 1 207 ? 17.086 96.298 34.784 1.00 19.04 198 GLU A CA 1
ATOM 1522 C C . GLU A 1 207 ? 17.551 96.816 33.423 1.00 27.13 198 GLU A C 1
ATOM 1523 O O . GLU A 1 207 ? 17.939 96.039 32.543 1.00 24.77 198 GLU A O 1
ATOM 1529 N N . THR A 1 208 ? 17.496 98.124 33.223 1.00 21.59 199 THR A N 1
ATOM 1530 C CA . THR A 1 208 ? 17.874 98.653 31.930 1.00 18.99 199 THR A CA 1
ATOM 1531 C C . THR A 1 208 ? 18.876 99.777 31.981 1.00 24.21 199 THR A C 1
ATOM 1532 O O . THR A 1 208 ? 18.816 100.634 32.862 1.00 19.93 199 THR A O 1
ATOM 1536 N N . ARG A 1 209 ? 19.781 99.742 30.998 1.00 19.14 200 ARG A N 1
ATOM 1537 C CA . ARG A 1 209 ? 20.800 100.759 30.823 1.00 19.46 200 ARG A CA 1
ATOM 1538 C C . ARG A 1 209 ? 20.660 101.235 29.392 1.00 21.29 200 ARG A C 1
ATOM 1539 O O . ARG A 1 209 ? 20.727 100.405 28.479 1.00 18.57 200 ARG A O 1
ATOM 1547 N N . ILE A 1 210 ? 20.440 102.550 29.233 1.00 21.06 201 ILE A N 1
ATOM 1548 C CA . ILE A 1 210 ? 20.289 103.170 27.914 1.00 19.99 201 ILE A CA 1
ATOM 1549 C C . ILE A 1 210 ? 21.266 104.317 27.793 1.00 21.45 201 ILE A C 1
ATOM 1550 O O . ILE A 1 210 ? 21.367 105.160 28.675 1.00 21.25 201 ILE A O 1
ATOM 1555 N N . ALA A 1 211 ? 22.005 104.341 26.700 1.00 23.10 202 ALA A N 1
ATOM 1556 C CA . ALA A 1 211 ? 22.979 105.392 26.513 1.00 22.11 202 ALA A CA 1
ATOM 1557 C C . ALA A 1 211 ? 22.736 106.101 25.198 1.00 22.25 202 ALA A C 1
ATOM 1558 O O . ALA A 1 211 ? 22.566 105.468 24.170 1.00 23.57 202 ALA A O 1
ATOM 1560 N N . ARG A 1 212 ? 22.732 107.424 25.260 1.00 19.04 203 ARG A N 1
ATOM 1561 C CA . ARG A 1 212 ? 22.503 108.266 24.111 1.00 17.01 203 ARG A CA 1
ATOM 1562 C C . ARG A 1 212 ? 23.773 108.942 23.672 1.00 25.56 203 ARG A C 1
ATOM 1563 O O . ARG A 1 212 ? 24.524 109.443 24.497 1.00 24.94 203 ARG A O 1
ATOM 1571 N N . THR A 1 213 ? 24.016 108.982 22.376 1.00 26.26 204 THR A N 1
ATOM 1572 C CA . THR A 1 213 ? 25.219 109.655 21.892 1.00 26.72 204 THR A CA 1
ATOM 1573 C C . THR A 1 213 ? 24.877 110.523 20.708 1.00 20.24 204 THR A C 1
ATOM 1574 O O . THR A 1 213 ? 24.523 109.996 19.650 1.00 25.69 204 THR A O 1
ATOM 1578 N N . ASP A 1 214 ? 24.982 111.837 20.897 1.00 20.92 205 ASP A N 1
ATOM 1579 C CA . ASP A 1 214 ? 24.683 112.764 19.823 1.00 19.73 205 ASP A CA 1
ATOM 1580 C C . ASP A 1 214 ? 25.725 112.637 18.731 1.00 25.74 205 ASP A C 1
ATOM 1581 O O . ASP A 1 214 ? 26.919 112.630 19.039 1.00 26.05 205 ASP A O 1
ATOM 1586 N N . LEU A 1 215 ? 25.280 112.545 17.485 1.00 24.73 206 LEU A N 1
ATOM 1587 C CA . LEU A 1 215 ? 26.211 112.413 16.367 1.00 25.73 206 LEU A CA 1
ATOM 1588 C C . LEU A 1 215 ? 26.522 113.739 15.701 1.00 32.18 206 LEU A C 1
ATOM 1589 O O . LEU A 1 215 ? 27.485 113.856 14.950 1.00 30.05 206 LEU A O 1
ATOM 1594 N N . ASP A 1 216 ? 25.673 114.726 15.965 1.00 26.37 207 ASP A N 1
ATOM 1595 C CA . ASP A 1 216 ? 25.832 116.059 15.423 1.00 26.49 207 ASP A CA 1
ATOM 1596 C C . ASP A 1 216 ? 25.576 117.077 16.522 1.00 32.93 207 ASP A C 1
ATOM 1597 O O . ASP A 1 216 ? 25.012 116.738 17.562 1.00 29.79 207 ASP A O 1
ATOM 1602 N N . LYS A 1 217 ? 25.999 118.316 16.284 1.00 33.60 208 LYS A N 1
ATOM 1603 C CA . LYS A 1 217 ? 25.828 119.368 17.266 1.00 37.97 208 LYS A CA 1
ATOM 1604 C C . LYS A 1 217 ? 24.384 119.626 17.647 1.00 39.49 208 LYS A C 1
ATOM 1605 O O . LYS A 1 217 ? 24.074 119.749 18.833 1.00 41.38 208 LYS A O 1
ATOM 1607 N N . GLY A 1 218 ? 23.513 119.700 16.648 1.00 31.03 209 GLY A N 1
ATOM 1608 C CA . GLY A 1 218 ? 22.106 119.957 16.916 1.00 35.56 209 GLY A CA 1
ATOM 1609 C C . GLY A 1 218 ? 21.394 118.842 17.677 1.00 43.33 209 GLY A C 1
ATOM 1610 O O . GLY A 1 218 ? 20.349 119.055 18.299 1.00 38.71 209 GLY A O 1
ATOM 1611 N N . GLY A 1 219 ? 21.969 117.642 17.620 1.00 34.14 210 GLY A N 1
ATOM 1612 C CA . GLY A 1 219 ? 21.376 116.499 18.280 1.00 29.65 210 GLY A CA 1
ATOM 1613 C C . GLY A 1 219 ? 20.337 115.845 17.369 1.00 27.21 210 GLY A C 1
ATOM 1614 O O . GLY A 1 219 ? 19.648 114.894 17.739 1.00 28.02 210 GLY A O 1
ATOM 1615 N N . ASN A 1 220 ? 20.182 116.337 16.148 1.00 21.76 211 ASN A N 1
ATOM 1616 C CA . ASN A 1 220 ? 19.209 115.715 15.275 1.00 20.55 211 ASN A CA 1
ATOM 1617 C C . ASN A 1 220 ? 19.621 114.322 14.871 1.00 25.60 211 ASN A C 1
ATOM 1618 O O . ASN A 1 220 ? 18.767 113.503 14.544 1.00 25.92 211 ASN A O 1
ATOM 1623 N N . SER A 1 221 ? 20.935 114.085 14.865 1.00 24.18 212 SER A N 1
ATOM 1624 C CA . SER A 1 221 ? 21.475 112.779 14.502 1.00 23.76 212 SER A CA 1
ATOM 1625 C C . SER A 1 221 ? 21.950 112.183 15.804 1.00 25.99 212 SER A C 1
ATOM 1626 O O . SER A 1 221 ? 22.791 112.783 16.497 1.00 24.89 212 SER A O 1
ATOM 1631 N N . VAL A 1 222 ? 21.386 111.024 16.141 1.00 22.10 213 VAL A N 1
ATOM 1632 C CA . VAL A 1 222 ? 21.771 110.464 17.413 1.00 22.74 213 VAL A CA 1
ATOM 1633 C C . VAL A 1 222 ? 21.773 108.938 17.481 1.00 22.93 213 VAL A C 1
ATOM 1634 O O . VAL A 1 222 ? 21.025 108.235 16.796 1.00 20.26 213 VAL A O 1
ATOM 1638 N N . GLN A 1 223 ? 22.654 108.435 18.342 1.00 20.35 214 GLN A N 1
ATOM 1639 C CA . GLN A 1 223 ? 22.730 107.004 18.518 1.00 23.86 214 GLN A CA 1
ATOM 1640 C C . GLN A 1 223 ? 22.279 106.613 19.927 1.00 24.48 214 GLN A C 1
ATOM 1641 O O . GLN A 1 223 ? 22.545 107.330 20.888 1.00 23.48 214 GLN A O 1
ATOM 1647 N N . LEU A 1 224 ? 21.603 105.461 20.004 1.00 23.69 215 LEU A N 1
ATOM 1648 C CA . LEU A 1 224 ? 21.121 104.899 21.253 1.00 19.89 215 LEU A CA 1
ATOM 1649 C C . LEU A 1 224 ? 21.621 103.475 21.375 1.00 21.97 215 LEU A C 1
ATOM 1650 O O . LEU A 1 224 ? 21.606 102.744 20.385 1.00 20.32 215 LEU A O 1
ATOM 1659 N N . THR A 1 225 ? 22.022 103.074 22.583 1.00 18.71 216 THR A N 1
ATOM 1660 C CA . THR A 1 225 ? 22.435 101.711 22.829 1.00 16.88 216 THR A CA 1
ATOM 1661 C C . THR A 1 225 ? 21.743 101.315 24.121 1.00 23.12 216 THR A C 1
ATOM 1662 O O . THR A 1 225 ? 21.715 102.109 25.069 1.00 22.46 216 THR A O 1
ATOM 1666 N N . GLU A 1 226 ? 21.182 100.112 24.171 1.00 20.20 217 GLU A N 1
ATOM 1667 C CA . GLU A 1 226 ? 20.528 99.719 25.412 1.00 21.55 217 GLU A CA 1
ATOM 1668 C C . GLU A 1 226 ? 20.829 98.284 25.784 1.00 22.95 217 GLU A C 1
ATOM 1669 O O . GLU A 1 226 ? 20.992 97.461 24.900 1.00 21.98 217 GLU A O 1
ATOM 1675 N N . HIS A 1 227 ? 20.902 98.018 27.088 1.00 20.32 218 HIS A N 1
ATOM 1676 C CA . HIS A 1 227 ? 21.128 96.686 27.622 1.00 19.85 218 HIS A CA 1
ATOM 1677 C C . HIS A 1 227 ? 20.060 96.475 28.684 1.00 21.26 218 HIS A C 1
ATOM 1678 O O . HIS A 1 227 ? 19.921 97.319 29.578 1.00 21.88 218 HIS A O 1
ATOM 1691 N N . ALA A 1 228 ? 19.315 95.374 28.583 1.00 17.73 219 ALA A N 1
ATOM 1692 C CA . ALA A 1 228 ? 18.252 95.069 29.528 1.00 16.72 219 ALA A CA 1
ATOM 1693 C C . ALA A 1 228 ? 18.291 93.608 29.912 1.00 19.87 219 ALA A C 1
ATOM 1694 O O . ALA A 1 228 ? 18.509 92.751 29.063 1.00 20.13 219 ALA A O 1
ATOM 1696 N N . VAL A 1 229 ? 18.068 93.341 31.197 1.00 15.94 220 VAL A N 1
ATOM 1697 C CA . VAL A 1 229 ? 18.055 91.979 31.704 1.00 19.54 220 VAL A CA 1
ATOM 1698 C C . VAL A 1 229 ? 16.915 91.816 32.726 1.00 22.13 220 VAL A C 1
ATOM 1699 O O . VAL A 1 229 ? 16.716 92.681 33.588 1.00 24.56 220 VAL A O 1
ATOM 1706 N N . ALA A 1 230 ? 16.124 90.750 32.613 1.00 16.95 221 ALA A N 1
ATOM 1707 C CA . ALA A 1 230 ? 15.028 90.563 33.538 1.00 18.55 221 ALA A CA 1
ATOM 1708 C C . ALA A 1 230 ? 15.494 89.785 34.765 1.00 27.07 221 ALA A C 1
ATOM 1709 O O . ALA A 1 230 ? 16.355 88.927 34.654 1.00 29.41 221 ALA A O 1
ATOM 1711 N N . HIS A 1 231 ? 14.920 90.073 35.930 1.00 24.81 222 HIS A N 1
ATOM 1712 C CA . HIS A 1 231 ? 15.309 89.365 37.144 1.00 22.33 222 HIS A CA 1
ATOM 1713 C C . HIS A 1 231 ? 14.071 88.843 37.846 1.00 29.78 222 HIS A C 1
ATOM 1714 O O . HIS A 1 231 ? 13.087 89.568 38.007 1.00 29.05 222 HIS A O 1
ATOM 1721 N N . ILE A 1 232 ? 14.124 87.597 38.288 1.00 34.55 223 ILE A N 1
ATOM 1722 C CA . ILE A 1 232 ? 13.007 87.026 39.019 1.00 38.98 223 ILE A CA 1
ATOM 1723 C C . ILE A 1 232 ? 13.039 87.736 40.366 1.00 43.78 223 ILE A C 1
ATOM 1724 O O . ILE A 1 232 ? 14.117 87.923 40.946 1.00 47.51 223 ILE A O 1
ATOM 1729 N N . THR A 1 233 ? 11.902 88.148 40.901 1.00 32.54 224 THR A N 1
ATOM 1730 C CA . THR A 1 233 ? 12.034 88.819 42.175 1.00 37.71 224 THR A CA 1
ATOM 1731 C C . THR A 1 233 ? 11.535 87.967 43.314 1.00 49.55 224 THR A C 1
ATOM 1732 O O . THR A 1 233 ? 10.427 87.478 43.239 1.00 49.62 224 THR A O 1
#

InterPro domains:
  IPR000786 Green fluorescent protein, GFP [PR01229] (3-27)
  IPR000786 Green fluorescent protein, GFP [PR01229] (28-48)
  IPR000786 Green fluorescent protein, GFP [PR01229] (87-109)
  IPR000786 Green fluorescent protein, GFP [PR01229] (110-130)
  IPR000786 Green fluorescent protein, GFP [PR01229] (189-207)
  IPR009017 Green fluorescent protein [G3DSA:2.40.155.10] (1-229)
  IPR009017 Green fluorescent protein [SSF54511] (7-225)
  IPR011584 Green fluorescent protein-related [PF01353] (12-223)

CATH classification: 2.40.155.10

Nearest PDB structures (foldseek):
  2a47-assembly1_A  TM=1.005E+00  e=2.085E-49  Anemonia manjano
  2a46-assembly1_A  TM=1.004E+00  e=1.553E-48  Anemonia manjano
  8ths-assembly1_C  TM=9.731E-01  e=5.802E-36  synthetic construct
  4jc2-assembly1_A  TM=9.734E-01  e=4.087E-35  Alcyonium
  4ppk-assembly5_A  TM=9.725E-01  e=7.982E-35  synthetic construct

Solvent-accessible surface area: 9227 Å² total

B-factor: mean 28.77, std 12.81, range [5.9, 100.0]